Protein AF-A0A9D3LUE2-F1 (afdb_monomer_lite)

InterPro domains:
  IPR000832 GPCR, family 2, secretin-like [PF00002] (50-199)
  IPR000832 GPCR, family 2, secretin-like [PR00249] (52-76)
  IPR000832 GPCR, family 2, secretin-like [PR00249] (84-108)
  IPR000832 GPCR, family 2, secretin-like [PR00249] (134-157)
  IPR000832 GPCR, family 2, secretin-like [PR00249] (172-197)
  IPR003291 GPCR, family 2, glucagon receptor [PR01354] (10-23)
  IPR003291 GPCR, family 2, glucagon receptor [PR01354] (31-53)
  IPR003291 GPCR, family 2, glucagon receptor [PR01354] (111-131)
  IPR003291 GPCR, family 2, glucagon receptor [PR01354] (161-171)
  IPR017981 GPCR, family 2-like, 7TM [PS50261] (50-200)
  IPR036445 GPCR family 2, extracellular hormone receptor domain superfamily [SSF111418] (2-58)
  IPR050332 G-protein coupled receptor 2 [PTHR45620] (3-200)

Foldseek 3Di:
DDFDKDWDADPVRHTDADPVRHRDIDRPSVDDDPVVVVVVVVVVVVVVVVVVVVLVVLVVLLVVLVVVLVVCVVPPVNPDLLVVLVNQLSVLSNQLSVLVVQLVVLVVLLDDPDDDDPPNPVSPDVVSVVSNVVSVLSNQLSVQLNVLSVVLSVVVVCCVVPVPDDDSPPCSVVSVCRSRVVSVVVSVVVVVVCCVPVVD

pLDDT: mean 79.63, std 13.05, range [40.41, 94.81]

Sequence (200 aa):
RHGFVLRECGPDGRWATNSTSLTWRDHSQCSADDSQQTAQENQMMILAYFKVMYTVGYSLSLSSLTLALVILLIFRKLRCTRNYIHTNLFISFILRAISILTRDALLRRDTPEFRDDRDVSNVLSDKALSGCRVALVLMQYCVGANYFWLLVEGLYLHNLLVLMVFSENSYFSGYLVVGWGTPVLFVVPWIVVRYLYENT

Structure (mmCIF, N/CA/C/O backbone):
data_AF-A0A9D3LUE2-F1
#
_entry.id   AF-A0A9D3LUE2-F1
#
loop_
_atom_site.group_PDB
_atom_site.id
_atom_site.type_symbol
_atom_site.label_atom_id
_atom_site.label_alt_id
_atom_site.label_comp_id
_atom_site.label_asym_id
_atom_site.label_entity_id
_atom_site.label_seq_id
_atom_site.pdbx_PDB_ins_code
_atom_site.Cartn_x
_atom_site.Cartn_y
_atom_site.Cartn_z
_atom_site.occupancy
_atom_site.B_iso_or_equiv
_atom_site.auth_seq_id
_atom_site.auth_comp_id
_atom_site.auth_asym_id
_atom_site.auth_atom_id
_atom_site.pdbx_PDB_model_num
ATOM 1 N N . ARG A 1 1 ? 11.927 9.811 -32.686 1.00 53.47 1 ARG A N 1
ATOM 2 C CA . ARG A 1 1 ? 13.267 9.932 -33.316 1.00 53.47 1 ARG A CA 1
ATOM 3 C C . ARG A 1 1 ? 13.562 8.593 -33.983 1.00 53.47 1 ARG A C 1
ATOM 5 O O . ARG A 1 1 ? 13.473 7.594 -33.288 1.00 53.47 1 ARG A O 1
ATOM 12 N N . HIS A 1 2 ? 13.821 8.559 -35.291 1.00 67.50 2 HIS A N 1
ATOM 13 C CA . HIS A 1 2 ? 14.218 7.332 -35.994 1.00 67.50 2 HIS A CA 1
ATOM 14 C C . HIS A 1 2 ? 15.748 7.263 -35.974 1.00 67.50 2 HIS A C 1
ATOM 16 O O . HIS A 1 2 ? 16.394 7.936 -36.769 1.00 67.50 2 HIS A O 1
ATOM 22 N N . GLY A 1 3 ? 16.310 6.558 -34.993 1.00 80.00 3 GLY A N 1
ATOM 23 C CA . GLY A 1 3 ? 17.738 6.246 -34.959 1.00 80.00 3 GLY A CA 1
ATOM 24 C C . GLY A 1 3 ? 17.996 4.935 -35.695 1.00 80.00 3 GLY A C 1
ATOM 25 O O . GLY A 1 3 ? 17.157 4.034 -35.656 1.00 80.00 3 GLY A O 1
ATOM 26 N N . PHE A 1 4 ? 19.140 4.828 -36.364 1.00 83.75 4 PHE A N 1
ATOM 27 C CA . PHE A 1 4 ? 19.575 3.588 -37.002 1.00 83.75 4 PHE A CA 1
ATOM 28 C C . PHE A 1 4 ? 20.760 2.994 -36.244 1.00 83.75 4 PHE A C 1
ATOM 30 O O . PHE A 1 4 ? 21.587 3.717 -35.690 1.00 83.75 4 PHE A O 1
ATOM 37 N N . VAL A 1 5 ? 20.840 1.665 -36.233 1.00 87.62 5 VAL A N 1
ATOM 38 C CA . VAL A 1 5 ? 22.012 0.925 -35.755 1.00 87.62 5 VAL A CA 1
ATOM 39 C C . VAL A 1 5 ? 22.702 0.335 -36.978 1.00 87.62 5 VAL A C 1
ATOM 41 O O . VAL A 1 5 ? 22.085 -0.444 -37.707 1.00 87.62 5 VAL A O 1
ATOM 44 N N . LEU A 1 6 ? 23.961 0.701 -37.216 1.00 86.81 6 LEU A N 1
ATOM 45 C CA . LEU A 1 6 ? 24.725 0.235 -38.374 1.00 86.81 6 LEU A CA 1
ATOM 46 C C . LEU A 1 6 ? 25.580 -0.983 -38.019 1.00 86.81 6 LEU A C 1
ATOM 48 O O . LEU A 1 6 ? 26.188 -1.061 -36.950 1.00 86.81 6 LEU A O 1
ATOM 52 N N . ARG A 1 7 ? 25.637 -1.933 -38.954 1.00 88.69 7 ARG A N 1
ATOM 53 C CA . ARG A 1 7 ? 26.551 -3.079 -38.940 1.00 88.69 7 ARG A CA 1
ATOM 54 C C . ARG A 1 7 ? 27.125 -3.273 -40.332 1.00 88.69 7 ARG A C 1
ATOM 56 O O . ARG A 1 7 ? 26.405 -3.122 -41.314 1.00 88.69 7 ARG A O 1
ATOM 63 N N . GLU A 1 8 ? 28.391 -3.653 -40.396 1.00 87.44 8 GLU A N 1
ATOM 64 C CA . GLU A 1 8 ? 29.101 -3.865 -41.654 1.00 87.44 8 GLU A CA 1
ATOM 65 C C . GLU A 1 8 ? 29.320 -5.362 -41.899 1.00 87.44 8 GLU A C 1
ATOM 67 O O . GLU A 1 8 ? 29.740 -6.095 -40.999 1.00 87.44 8 GLU A O 1
ATOM 72 N N . CYS A 1 9 ? 28.990 -5.829 -43.106 1.00 88.06 9 CYS A N 1
ATOM 73 C CA . CYS A 1 9 ? 29.217 -7.208 -43.530 1.00 88.06 9 CYS A CA 1
ATOM 74 C C . CYS A 1 9 ? 30.533 -7.292 -44.303 1.00 88.06 9 CYS A C 1
ATOM 76 O O . CYS A 1 9 ? 30.726 -6.568 -45.278 1.00 88.06 9 CYS A O 1
ATOM 78 N N . GLY A 1 10 ? 31.416 -8.188 -43.874 1.00 85.88 10 GLY A N 1
ATOM 79 C CA . GLY A 1 10 ? 32.686 -8.465 -44.524 1.00 85.88 10 GLY A CA 1
ATOM 80 C C . GLY A 1 10 ? 32.531 -9.278 -45.817 1.00 85.88 10 GLY A C 1
ATOM 81 O O . GLY A 1 10 ? 31.504 -9.933 -46.036 1.00 85.88 10 GLY A O 1
ATOM 82 N N . PRO A 1 11 ? 33.560 -9.265 -46.681 1.00 85.94 11 PRO A N 1
ATOM 83 C CA . PRO A 1 11 ? 33.584 -10.019 -47.938 1.00 85.94 11 PRO A CA 1
ATOM 84 C C . PRO A 1 11 ? 33.629 -11.544 -47.734 1.00 85.94 11 PRO A C 1
ATOM 86 O O . PRO A 1 11 ? 33.342 -12.301 -48.655 1.00 85.94 11 PRO A O 1
ATOM 89 N N . ASP A 1 12 ? 33.961 -12.000 -46.527 1.00 88.06 12 ASP A N 1
ATOM 90 C CA . ASP A 1 12 ? 33.943 -13.392 -46.070 1.00 88.06 12 ASP A CA 1
ATOM 91 C C . ASP A 1 12 ? 32.545 -13.870 -45.623 1.00 88.06 12 ASP A C 1
ATOM 93 O O . ASP A 1 12 ? 32.390 -15.000 -45.154 1.00 88.06 12 ASP A O 1
ATOM 97 N N . GLY A 1 13 ? 31.518 -13.019 -45.755 1.00 85.88 13 GLY A N 1
ATOM 98 C CA . GLY A 1 13 ? 30.142 -13.313 -45.345 1.00 85.88 13 GLY A CA 1
ATOM 99 C C . GLY A 1 13 ? 29.932 -13.281 -43.829 1.00 85.88 13 GLY A C 1
ATOM 100 O O . GLY A 1 13 ? 28.900 -13.741 -43.338 1.00 85.88 13 GLY A O 1
ATOM 101 N N . ARG A 1 14 ? 30.904 -12.760 -43.071 1.00 86.38 14 ARG A N 1
ATOM 102 C CA . ARG A 1 14 ? 30.824 -12.585 -41.616 1.00 86.38 14 ARG A CA 1
ATOM 103 C C . ARG A 1 14 ? 30.694 -11.106 -41.272 1.00 86.38 14 ARG A C 1
ATOM 105 O O . ARG A 1 14 ? 31.064 -10.234 -42.047 1.00 86.38 14 ARG A O 1
ATOM 112 N N . TRP A 1 15 ? 30.151 -10.807 -40.097 1.00 86.88 15 TRP A N 1
ATOM 113 C CA . TRP A 1 15 ? 30.097 -9.430 -39.603 1.00 86.88 15 TRP A CA 1
ATOM 114 C C . TRP A 1 15 ? 31.504 -8.906 -39.317 1.00 86.88 15 TRP A C 1
ATOM 116 O O . TRP A 1 15 ? 32.312 -9.625 -38.728 1.00 86.88 15 TRP A O 1
ATOM 126 N N . ALA A 1 16 ? 31.763 -7.646 -39.672 1.00 85.56 16 ALA A N 1
ATOM 127 C CA . ALA A 1 16 ? 33.012 -6.975 -39.346 1.00 85.56 16 ALA A CA 1
ATOM 128 C C . ALA A 1 16 ? 33.245 -7.015 -37.828 1.00 85.56 16 ALA A C 1
ATOM 130 O O . ALA A 1 16 ? 32.334 -6.759 -37.035 1.00 85.56 16 ALA A O 1
ATOM 131 N N . THR A 1 17 ? 34.456 -7.368 -37.408 1.00 83.81 17 THR A N 1
ATOM 132 C CA . THR A 1 17 ? 34.844 -7.441 -35.994 1.00 83.81 17 THR A CA 1
ATOM 133 C C . THR A 1 17 ? 35.721 -6.258 -35.619 1.00 83.81 17 THR A C 1
ATOM 135 O O . THR A 1 17 ? 36.580 -5.844 -36.391 1.00 83.81 17 THR A O 1
ATOM 138 N N . ASN A 1 18 ? 35.532 -5.736 -34.412 1.00 80.31 18 ASN A N 1
ATOM 139 C CA . ASN A 1 18 ? 36.401 -4.723 -33.831 1.00 80.31 18 ASN A CA 1
ATOM 140 C C . ASN A 1 18 ? 37.739 -5.345 -33.375 1.00 80.31 18 ASN A C 1
ATOM 142 O O . ASN A 1 18 ? 37.865 -6.567 -33.263 1.00 80.31 18 ASN A O 1
ATOM 146 N N . SER A 1 19 ? 38.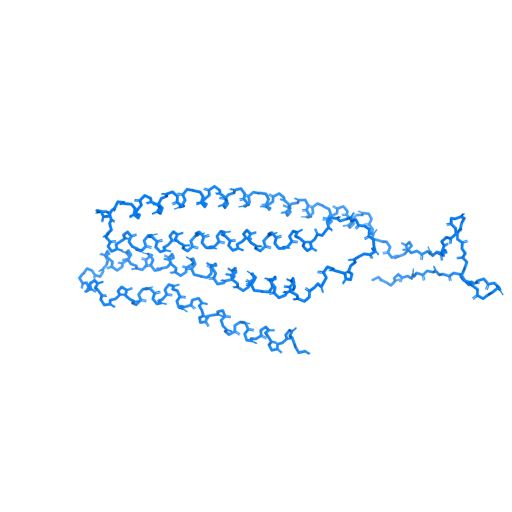718 -4.507 -33.031 1.00 75.75 19 SER A N 1
ATOM 147 C CA . SER A 1 19 ? 40.046 -4.892 -32.519 1.00 75.75 19 SER A CA 1
ATOM 148 C C . SER A 1 19 ? 40.017 -5.788 -31.267 1.00 75.75 19 SER A C 1
ATOM 150 O O . SER A 1 19 ? 41.007 -6.439 -30.952 1.00 75.75 19 SER A O 1
ATOM 152 N N . THR A 1 20 ? 38.873 -5.878 -30.584 1.00 74.56 20 THR A N 1
ATOM 153 C CA . THR A 1 20 ? 38.604 -6.745 -29.424 1.00 74.56 20 THR A CA 1
ATOM 154 C C . THR A 1 20 ? 37.861 -8.046 -29.764 1.00 74.56 20 THR A C 1
ATOM 156 O O . THR A 1 20 ? 37.327 -8.691 -28.865 1.00 74.56 20 THR A O 1
ATOM 159 N N . SER A 1 21 ? 37.801 -8.462 -31.037 1.00 71.19 21 SER A N 1
ATOM 160 C CA . SER A 1 21 ? 37.104 -9.674 -31.536 1.00 71.19 21 SER A CA 1
ATOM 161 C C . SER A 1 21 ? 35.574 -9.711 -31.349 1.00 71.19 21 SER A C 1
ATOM 163 O O . SER A 1 21 ? 34.921 -10.701 -31.669 1.00 71.19 21 SER A O 1
ATOM 165 N N . LEU A 1 22 ? 34.973 -8.610 -30.891 1.00 77.81 22 LEU A N 1
ATOM 166 C CA . LEU A 1 22 ? 33.522 -8.411 -30.842 1.00 77.81 22 LEU A CA 1
ATOM 167 C C . LEU A 1 22 ? 33.002 -7.907 -32.196 1.00 77.81 22 LEU A C 1
ATOM 169 O O . LEU A 1 22 ? 33.680 -7.141 -32.874 1.00 77.81 22 LEU A O 1
ATOM 173 N N . THR A 1 23 ? 31.778 -8.280 -32.578 1.00 81.50 23 THR A N 1
ATOM 174 C CA . THR A 1 23 ? 31.115 -7.742 -33.784 1.00 81.50 23 THR A CA 1
ATOM 175 C C . THR A 1 23 ? 31.017 -6.217 -33.705 1.00 81.50 23 THR A C 1
ATOM 177 O O . THR A 1 23 ? 30.436 -5.707 -32.740 1.00 81.50 23 THR A O 1
ATOM 180 N N . TRP A 1 24 ? 31.536 -5.504 -34.702 1.00 83.12 24 TRP A N 1
ATOM 181 C CA . TRP A 1 24 ? 31.439 -4.051 -34.811 1.00 83.12 24 TRP A CA 1
ATOM 182 C C . TRP A 1 24 ? 29.981 -3.623 -35.033 1.00 83.12 24 TRP A C 1
ATOM 184 O O . TRP A 1 24 ? 29.254 -4.230 -35.826 1.00 83.12 24 TRP A O 1
ATOM 194 N N . ARG A 1 25 ? 29.536 -2.602 -34.291 1.00 83.38 25 ARG A N 1
ATOM 195 C CA . ARG A 1 25 ? 28.206 -1.988 -34.420 1.00 83.38 25 ARG A CA 1
ATOM 196 C C . ARG A 1 25 ? 28.271 -0.522 -34.012 1.00 83.38 25 ARG A C 1
ATOM 198 O O . ARG A 1 25 ? 28.776 -0.224 -32.929 1.00 83.38 25 ARG A O 1
ATOM 205 N N . ASP A 1 26 ? 27.668 0.354 -34.804 1.00 82.38 26 ASP A N 1
ATOM 206 C CA . ASP A 1 26 ? 27.459 1.755 -34.434 1.00 82.38 26 ASP A CA 1
ATOM 207 C C . ASP A 1 26 ? 26.007 1.9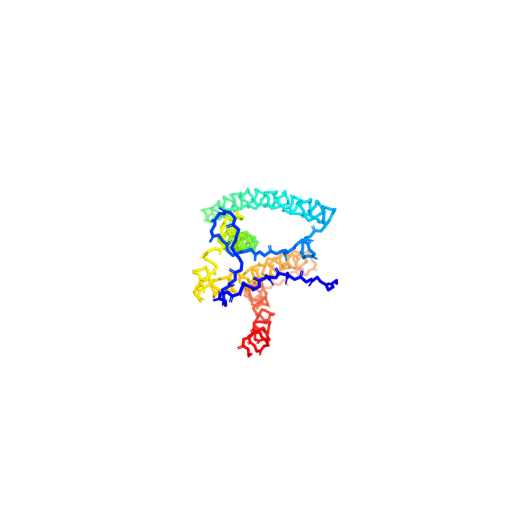69 -33.984 1.00 82.38 26 ASP A C 1
ATOM 209 O O . ASP A 1 26 ? 25.063 1.681 -34.720 1.00 82.38 26 ASP A O 1
ATOM 213 N N . HIS A 1 27 ? 25.839 2.436 -32.749 1.00 84.12 27 HIS A N 1
ATOM 214 C CA . HIS A 1 27 ? 24.551 2.705 -32.101 1.00 84.12 27 HIS A CA 1
ATOM 215 C C . HIS A 1 27 ? 24.446 4.151 -31.593 1.00 84.12 27 HIS A C 1
ATOM 217 O O . HIS A 1 27 ? 23.521 4.477 -30.849 1.00 84.12 27 HIS A O 1
ATOM 223 N N . SER A 1 28 ? 25.365 5.028 -32.006 1.00 80.38 28 SER A N 1
ATOM 224 C CA . SER A 1 28 ? 25.444 6.428 -31.567 1.00 80.38 28 SER A CA 1
ATOM 225 C C . SER A 1 28 ? 24.141 7.207 -31.788 1.00 80.38 28 SER A C 1
ATOM 227 O O . SER A 1 28 ? 23.722 7.969 -30.921 1.00 80.38 28 SER A O 1
ATOM 229 N N . GLN A 1 29 ? 23.431 6.950 -32.892 1.00 79.50 29 GLN A N 1
ATOM 230 C CA . GLN A 1 29 ? 22.143 7.590 -33.202 1.00 79.50 29 GLN A CA 1
ATOM 231 C C . GLN A 1 29 ? 20.981 7.147 -32.298 1.00 79.50 29 GLN A C 1
ATOM 233 O O . GLN A 1 29 ? 19.913 7.762 -32.324 1.00 79.50 29 GLN A O 1
ATOM 238 N N . CYS A 1 30 ? 21.163 6.066 -31.537 1.00 78.88 30 CYS A N 1
ATOM 239 C CA . CYS A 1 30 ? 20.181 5.540 -30.590 1.00 78.88 30 CYS A CA 1
ATOM 240 C C . CYS A 1 30 ? 20.541 5.857 -29.130 1.00 78.88 30 CYS A C 1
ATOM 242 O O . CYS A 1 30 ? 19.747 5.542 -28.245 1.00 78.88 30 CYS A O 1
ATOM 244 N N . SER A 1 31 ? 21.706 6.463 -28.869 1.00 74.75 31 SER A N 1
ATOM 245 C CA . SER A 1 31 ? 22.091 6.862 -27.515 1.00 74.75 31 SER A CA 1
ATOM 246 C C . SER A 1 31 ? 21.202 8.007 -27.034 1.00 74.75 31 SER A C 1
ATOM 248 O O . SER A 1 31 ? 20.894 8.932 -27.793 1.00 74.75 31 SER A O 1
ATOM 250 N N . ALA A 1 32 ? 20.764 7.932 -25.776 1.00 67.19 32 ALA A N 1
ATOM 251 C CA . ALA A 1 32 ? 20.031 9.020 -25.145 1.00 67.19 32 ALA A CA 1
ATOM 252 C C . ALA A 1 32 ? 20.907 10.284 -25.114 1.00 67.19 32 ALA A C 1
ATOM 254 O O . ALA A 1 32 ? 22.126 10.196 -24.983 1.00 67.19 32 ALA A O 1
ATOM 255 N N . ASP A 1 33 ? 20.281 11.448 -25.282 1.00 74.12 33 ASP A N 1
ATOM 256 C CA . ASP A 1 33 ? 20.972 12.733 -25.183 1.00 74.12 33 ASP A CA 1
ATOM 257 C C . ASP A 1 33 ? 21.394 12.980 -23.725 1.00 74.12 33 ASP A C 1
ATOM 259 O O . ASP A 1 33 ? 20.595 12.737 -22.816 1.00 74.12 33 ASP A O 1
ATOM 263 N N . ASP A 1 34 ? 22.606 13.494 -23.495 1.00 70.00 34 ASP A N 1
ATOM 264 C CA . ASP A 1 34 ? 23.176 13.696 -22.146 1.00 70.00 34 ASP A CA 1
ATOM 265 C C . ASP A 1 34 ? 22.232 14.523 -21.251 1.00 70.00 34 ASP A C 1
ATOM 267 O O . ASP A 1 34 ? 22.045 14.234 -20.068 1.00 70.00 34 ASP A O 1
ATOM 271 N N . SER A 1 35 ? 21.538 15.503 -21.843 1.00 68.62 35 SER A N 1
ATOM 272 C CA . SER A 1 35 ? 20.555 16.347 -21.153 1.00 68.62 35 SER A CA 1
ATOM 273 C C . SER A 1 35 ? 19.331 15.569 -20.636 1.00 68.62 35 SER A C 1
ATOM 275 O O . SER A 1 35 ? 18.820 15.850 -19.546 1.00 68.62 35 SER A O 1
ATOM 277 N N . GLN A 1 36 ? 18.868 14.563 -21.387 1.00 70.38 36 GLN A N 1
ATOM 278 C CA . GLN A 1 36 ? 17.761 13.686 -20.994 1.00 70.38 36 GLN A CA 1
ATOM 279 C C . GLN A 1 36 ? 18.204 12.692 -19.923 1.00 70.38 36 GLN A C 1
ATOM 281 O O . GLN A 1 36 ? 17.436 12.403 -19.003 1.00 70.38 36 GLN A O 1
ATOM 286 N N . GLN A 1 37 ? 19.449 12.224 -20.002 1.00 71.00 37 GLN A N 1
ATOM 287 C CA . GLN A 1 37 ? 20.024 11.329 -19.009 1.00 71.00 37 GLN A CA 1
ATOM 288 C C . GLN A 1 37 ? 20.161 12.020 -17.644 1.00 71.00 37 GLN A C 1
ATOM 290 O O . GLN A 1 37 ? 19.666 11.490 -16.651 1.00 71.00 37 GLN A O 1
ATOM 295 N N . THR A 1 38 ? 20.689 13.250 -17.587 1.00 73.69 38 THR A N 1
ATOM 296 C CA . THR A 1 38 ? 20.790 14.012 -16.325 1.00 73.69 38 THR A CA 1
ATOM 297 C C . THR A 1 38 ? 19.415 14.315 -15.713 1.00 73.69 38 THR A C 1
ATOM 299 O O . THR A 1 38 ? 19.233 14.251 -14.495 1.00 73.69 38 THR A O 1
ATOM 302 N N . ALA A 1 39 ? 18.405 14.628 -16.536 1.00 75.75 39 ALA A N 1
ATOM 303 C CA . ALA A 1 39 ? 17.040 14.841 -16.050 1.00 75.75 39 ALA A CA 1
ATOM 304 C C . ALA A 1 39 ? 16.435 13.559 -15.448 1.00 75.75 39 ALA A C 1
ATOM 306 O O . ALA A 1 39 ? 15.788 13.613 -14.398 1.00 75.75 39 ALA A O 1
ATOM 307 N N . GLN A 1 40 ? 16.674 12.407 -16.079 1.00 77.00 40 GLN A N 1
ATOM 308 C CA . GLN A 1 40 ? 16.218 11.103 -15.600 1.00 77.00 40 GLN A CA 1
ATOM 309 C C . GLN A 1 40 ? 16.943 10.671 -14.315 1.00 77.00 40 GLN A C 1
ATOM 311 O O . GLN A 1 40 ? 16.300 10.167 -13.391 1.00 77.00 40 GLN A O 1
ATOM 316 N N . GLU A 1 41 ? 18.246 10.934 -14.206 1.00 79.12 41 GLU A N 1
ATOM 317 C CA . GLU A 1 41 ? 19.042 10.694 -12.994 1.00 79.12 41 GLU A CA 1
ATOM 318 C C . GLU A 1 41 ? 18.536 11.526 -11.807 1.00 79.12 41 GLU A C 1
ATOM 320 O O . GLU A 1 41 ? 18.319 10.989 -10.717 1.00 79.12 41 GLU A O 1
ATOM 325 N N . ASN A 1 42 ? 18.244 12.813 -12.022 1.00 80.62 42 ASN A N 1
ATOM 326 C CA . ASN A 1 42 ? 17.679 13.684 -10.988 1.00 80.62 42 ASN A CA 1
ATOM 327 C C . ASN A 1 42 ? 16.298 13.200 -10.511 1.00 80.62 42 ASN A C 1
ATOM 329 O O . ASN A 1 42 ? 16.031 13.169 -9.308 1.00 80.62 42 ASN A O 1
ATOM 333 N N . GLN A 1 43 ? 15.421 12.781 -11.430 1.00 82.19 43 GLN A N 1
ATOM 334 C CA . GLN A 1 43 ? 14.113 12.201 -11.085 1.00 82.19 43 GLN A CA 1
ATOM 335 C C . GLN A 1 43 ? 14.264 10.917 -10.255 1.00 82.19 43 GLN A C 1
ATOM 337 O O . GLN A 1 43 ? 13.580 10.740 -9.243 1.00 82.19 43 GLN A O 1
ATOM 342 N N . MET A 1 44 ? 15.191 10.038 -10.643 1.00 81.38 44 MET A N 1
ATOM 343 C CA . MET A 1 44 ? 15.477 8.799 -9.921 1.00 81.38 44 MET A CA 1
ATOM 344 C C . MET A 1 44 ? 16.031 9.071 -8.514 1.00 81.38 44 MET A C 1
ATOM 346 O O . MET A 1 44 ? 15.620 8.412 -7.556 1.00 81.38 44 MET A O 1
ATOM 350 N N . MET A 1 45 ? 16.888 10.084 -8.362 1.00 82.38 45 MET A N 1
ATOM 351 C CA . MET A 1 45 ? 17.412 10.509 -7.062 1.00 82.38 45 MET A CA 1
ATOM 352 C C . MET A 1 45 ? 16.299 11.035 -6.143 1.00 82.38 45 MET A C 1
ATOM 354 O O . MET A 1 45 ? 16.212 10.625 -4.985 1.00 82.38 45 MET A O 1
ATOM 358 N N . ILE A 1 46 ? 15.402 11.887 -6.653 1.00 86.94 46 ILE A N 1
ATOM 359 C CA . ILE A 1 46 ? 14.258 12.409 -5.885 1.00 86.94 46 ILE A CA 1
ATOM 360 C C . ILE A 1 46 ? 13.365 11.260 -5.393 1.00 86.94 46 ILE A C 1
ATOM 362 O O . ILE A 1 46 ?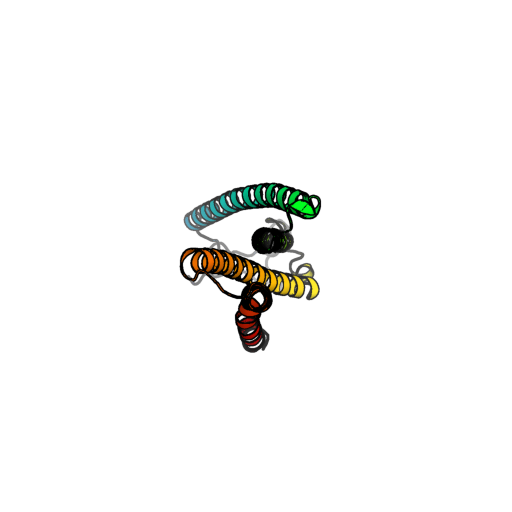 13.009 11.208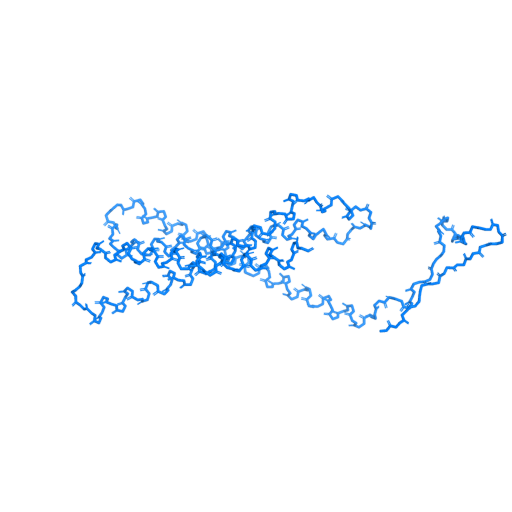 -4.213 1.00 86.94 46 ILE A O 1
ATOM 366 N N . LEU A 1 47 ? 13.040 10.302 -6.267 1.00 84.38 47 LEU A N 1
ATOM 367 C CA . LEU A 1 47 ? 12.255 9.118 -5.902 1.00 84.38 47 LEU A CA 1
ATOM 368 C C . LEU A 1 47 ? 12.954 8.266 -4.833 1.00 84.38 47 LEU A C 1
ATOM 370 O O . LEU A 1 47 ? 12.291 7.769 -3.918 1.00 84.38 47 LEU A O 1
ATOM 374 N N . ALA A 1 48 ? 14.280 8.126 -4.907 1.00 83.88 48 ALA A N 1
ATOM 375 C CA . ALA A 1 48 ? 15.064 7.411 -3.904 1.00 83.88 48 ALA A CA 1
ATOM 376 C C . ALA A 1 48 ? 15.011 8.098 -2.529 1.00 83.88 48 ALA A C 1
ATOM 378 O O . ALA A 1 48 ? 14.798 7.425 -1.518 1.00 83.88 48 ALA A O 1
ATOM 379 N N . TYR A 1 49 ? 15.118 9.430 -2.474 1.00 87.38 49 TYR A N 1
ATOM 380 C CA . TYR A 1 49 ? 14.974 10.184 -1.222 1.00 87.38 49 TYR A CA 1
ATOM 381 C C . TYR A 1 49 ? 13.587 10.014 -0.598 1.00 87.38 49 TYR A C 1
ATOM 383 O O . TYR A 1 49 ? 13.486 9.685 0.587 1.00 87.38 49 TYR A O 1
ATOM 391 N N . PHE A 1 50 ? 12.518 10.164 -1.389 1.00 89.25 50 PHE A N 1
ATOM 392 C CA . PHE A 1 50 ? 11.157 9.904 -0.908 1.00 89.25 50 PHE A CA 1
ATOM 393 C C . PHE A 1 50 ? 11.011 8.473 -0.389 1.00 89.25 50 PHE A C 1
ATOM 395 O O . PHE A 1 50 ? 10.393 8.266 0.657 1.00 89.25 50 PHE A O 1
ATOM 402 N N . LYS A 1 51 ? 11.632 7.500 -1.071 1.00 85.25 51 LYS A N 1
ATOM 403 C CA . LYS A 1 51 ? 11.654 6.095 -0.659 1.00 85.25 51 LYS A CA 1
ATOM 404 C C . LYS A 1 51 ? 12.272 5.875 0.705 1.00 85.25 51 LYS A C 1
ATOM 406 O O . LYS A 1 51 ? 11.658 5.226 1.553 1.00 85.25 51 LYS A O 1
ATOM 411 N N . VAL A 1 52 ? 13.438 6.452 0.954 1.00 86.25 52 VAL A N 1
ATOM 412 C CA . VAL A 1 52 ? 14.080 6.370 2.270 1.00 86.25 52 VAL A CA 1
ATOM 413 C C . VAL A 1 52 ? 13.207 7.038 3.333 1.00 86.25 52 VAL A C 1
ATOM 415 O O . VAL A 1 52 ? 12.936 6.427 4.368 1.00 86.25 52 VAL A O 1
ATOM 418 N N . MET A 1 53 ? 12.697 8.242 3.057 1.00 90.44 53 MET A N 1
ATOM 419 C CA . MET A 1 53 ? 11.872 9.001 3.999 1.00 90.44 53 MET A CA 1
ATOM 420 C C . MET A 1 53 ? 10.620 8.225 4.427 1.00 90.44 53 MET A C 1
ATOM 422 O O . MET A 1 53 ? 10.393 8.047 5.627 1.00 90.44 53 MET A O 1
ATOM 426 N N . TYR A 1 54 ? 9.816 7.723 3.478 1.00 88.50 54 TYR A N 1
ATOM 427 C CA . TYR A 1 54 ? 8.608 6.979 3.842 1.00 88.50 54 TYR A CA 1
ATOM 428 C C . TYR A 1 54 ? 8.940 5.636 4.498 1.00 88.50 54 TYR A C 1
ATOM 430 O O . TYR A 1 54 ? 8.207 5.207 5.383 1.00 88.50 54 TYR A O 1
ATOM 438 N N . THR A 1 55 ? 10.038 4.972 4.118 1.00 87.12 55 THR A N 1
ATOM 439 C CA . THR A 1 55 ? 10.420 3.669 4.695 1.00 87.12 55 THR A CA 1
ATOM 440 C C . THR A 1 55 ? 10.772 3.811 6.173 1.00 87.12 55 THR A C 1
ATOM 442 O O . THR A 1 55 ? 10.295 3.036 7.007 1.00 87.12 55 THR A O 1
ATOM 445 N N . VAL A 1 56 ? 11.561 4.834 6.516 1.00 90.56 56 VAL A N 1
ATOM 446 C CA . VAL A 1 56 ? 11.902 5.152 7.910 1.00 90.56 56 VAL A CA 1
ATOM 447 C C . VAL A 1 56 ? 10.641 5.532 8.686 1.00 90.56 56 VAL A C 1
ATOM 449 O O . VAL A 1 56 ? 10.403 4.994 9.769 1.00 90.56 56 VAL A O 1
ATOM 452 N N . GLY A 1 57 ? 9.792 6.384 8.104 1.00 92.12 57 GLY A N 1
ATOM 453 C CA . GLY A 1 57 ? 8.529 6.800 8.716 1.00 92.12 57 GLY A CA 1
ATOM 454 C C . GLY A 1 57 ? 7.588 5.629 9.017 1.00 92.12 57 GLY A C 1
ATOM 455 O O . GLY A 1 57 ? 7.083 5.515 10.137 1.00 92.12 57 GLY A O 1
ATOM 456 N N . TYR A 1 58 ? 7.389 4.718 8.060 1.00 90.31 58 TYR A N 1
ATOM 457 C CA . TYR A 1 58 ? 6.556 3.530 8.261 1.00 90.31 58 TYR A CA 1
ATOM 458 C C . TYR A 1 58 ? 7.155 2.560 9.278 1.00 90.31 58 TYR A C 1
ATOM 460 O O . TYR A 1 58 ? 6.406 1.997 10.070 1.00 90.31 58 TYR A O 1
ATOM 468 N N . SER A 1 59 ? 8.478 2.395 9.316 1.00 90.38 59 SER A N 1
ATOM 469 C CA . SER A 1 59 ? 9.143 1.511 10.286 1.00 90.38 59 SER A CA 1
ATOM 470 C C . SER A 1 59 ? 8.993 2.019 11.725 1.00 90.38 59 SER A C 1
ATOM 472 O O . SER A 1 59 ? 8.653 1.253 12.632 1.00 90.38 59 SER A O 1
ATOM 474 N N . LEU A 1 60 ? 9.182 3.327 11.934 1.00 92.56 60 LEU A N 1
ATOM 475 C CA . LEU A 1 60 ? 8.985 3.971 13.234 1.00 92.56 60 LEU A CA 1
ATOM 476 C C . LEU A 1 60 ? 7.516 3.885 13.676 1.00 92.56 60 LEU A C 1
ATOM 478 O O . LEU A 1 60 ? 7.229 3.500 14.809 1.00 92.56 60 LEU A O 1
ATOM 482 N N . SER A 1 61 ? 6.590 4.186 12.761 1.00 93.12 61 SER A N 1
ATOM 483 C CA . SER A 1 61 ? 5.145 4.122 13.020 1.00 93.12 61 SER A CA 1
ATOM 484 C C . SER A 1 61 ? 4.688 2.700 13.334 1.00 93.12 61 SER A C 1
ATOM 486 O O . SER A 1 61 ? 3.898 2.484 14.245 1.00 93.12 61 SER A O 1
ATOM 488 N N . LEU A 1 62 ? 5.206 1.703 12.617 1.00 92.38 62 LEU A N 1
ATOM 489 C CA . LEU A 1 62 ? 4.903 0.299 12.874 1.00 92.38 62 LEU A CA 1
ATOM 490 C C . LEU A 1 62 ? 5.388 -0.121 14.266 1.00 92.38 62 LEU A C 1
ATOM 492 O O . LEU A 1 62 ? 4.652 -0.776 15.000 1.00 92.38 62 LEU A O 1
ATOM 496 N N . SER A 1 63 ? 6.585 0.305 14.664 1.00 92.94 63 SER A N 1
ATOM 497 C CA . SER A 1 63 ? 7.144 0.004 15.988 1.00 92.94 63 SER A CA 1
ATOM 498 C C . SER A 1 63 ? 6.318 0.629 17.119 1.00 92.94 63 SER A C 1
ATOM 500 O O . SER A 1 63 ? 6.014 -0.033 18.110 1.00 92.94 63 SER A O 1
ATOM 502 N N . SER A 1 64 ? 5.889 1.886 16.971 1.00 94.81 64 SER A N 1
ATOM 503 C CA . SER A 1 64 ? 5.063 2.552 17.987 1.00 94.81 64 SER A CA 1
ATOM 504 C C . SER A 1 64 ? 3.644 1.977 18.059 1.00 94.81 64 SER A C 1
ATOM 506 O O . SER A 1 64 ? 3.134 1.732 19.154 1.00 94.81 64 SER A O 1
ATOM 508 N N . LEU A 1 65 ? 3.017 1.698 16.912 1.00 93.31 65 LEU A N 1
ATOM 509 C CA . LEU A 1 65 ? 1.671 1.120 16.839 1.00 93.31 65 LEU A CA 1
ATOM 510 C C . LEU A 1 65 ? 1.622 -0.313 17.368 1.00 93.31 65 LEU A C 1
ATOM 512 O O . LEU A 1 65 ? 0.675 -0.677 18.061 1.00 93.31 65 LEU A O 1
ATOM 516 N N . THR A 1 66 ? 2.637 -1.126 17.069 1.00 92.25 66 THR A N 1
ATOM 517 C CA . THR A 1 66 ? 2.737 -2.490 17.609 1.00 92.25 66 THR A CA 1
ATOM 518 C C . THR A 1 66 ? 2.887 -2.466 19.125 1.00 92.25 66 THR A C 1
ATOM 520 O O . THR A 1 66 ? 2.173 -3.201 19.804 1.00 92.25 66 THR A O 1
ATOM 523 N N . LEU A 1 67 ? 3.719 -1.574 19.674 1.00 93.56 67 LEU A N 1
ATOM 524 C CA . LEU A 1 67 ? 3.831 -1.387 21.121 1.00 93.56 67 LEU A CA 1
ATOM 525 C C . LEU A 1 67 ? 2.489 -0.970 21.746 1.00 93.56 67 LEU A C 1
ATOM 527 O O . LEU A 1 67 ? 2.059 -1.569 22.732 1.00 93.56 67 LEU A O 1
ATOM 531 N N . ALA A 1 68 ? 1.796 0.007 21.156 1.00 92.69 68 ALA A N 1
ATOM 532 C CA . ALA A 1 68 ? 0.483 0.449 21.628 1.00 92.69 68 ALA A CA 1
ATOM 533 C C . ALA A 1 68 ? -0.556 -0.686 21.601 1.00 92.69 68 ALA A C 1
ATOM 535 O O . ALA A 1 68 ? -1.293 -0.883 22.569 1.00 92.69 68 ALA A O 1
ATOM 536 N N . LEU A 1 69 ? -0.581 -1.474 20.523 1.00 91.00 69 LEU A N 1
ATOM 537 C CA . LEU A 1 69 ? -1.457 -2.635 20.384 1.00 91.00 69 LEU A CA 1
ATOM 538 C C . LEU A 1 69 ? -1.151 -3.698 21.445 1.00 91.00 69 LEU A C 1
ATOM 540 O O . LEU A 1 69 ? -2.071 -4.196 22.090 1.00 91.00 69 LEU A O 1
ATOM 544 N N . VAL A 1 70 ? 0.126 -4.008 21.682 1.00 90.38 70 VAL A N 1
ATOM 545 C CA . VAL A 1 70 ? 0.547 -4.961 22.722 1.00 90.38 70 VAL A CA 1
ATOM 546 C C . VAL A 1 70 ? 0.091 -4.495 24.106 1.00 90.38 70 VAL A C 1
ATOM 548 O O . VAL A 1 70 ? -0.484 -5.288 24.851 1.00 90.38 70 VAL A O 1
ATOM 551 N N . ILE A 1 71 ? 0.258 -3.210 24.433 1.00 90.81 71 ILE A N 1
ATOM 552 C CA . ILE A 1 71 ? -0.214 -2.624 25.698 1.00 90.81 71 ILE A CA 1
ATOM 553 C C . ILE A 1 71 ? -1.735 -2.810 25.841 1.00 90.81 71 ILE A C 1
ATOM 555 O O . ILE A 1 71 ? -2.199 -3.345 26.851 1.00 90.81 71 ILE A O 1
ATOM 559 N N . LEU A 1 72 ? -2.521 -2.440 24.826 1.00 87.06 72 LEU A N 1
ATOM 560 C CA . LEU A 1 72 ? -3.986 -2.572 24.858 1.00 87.06 72 LEU A CA 1
AT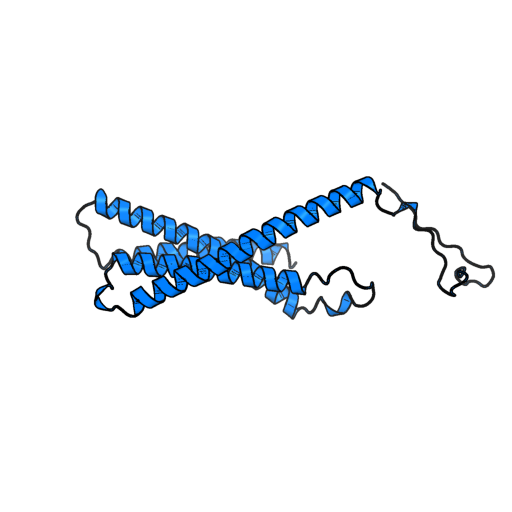OM 561 C C . LEU A 1 72 ? -4.458 -4.032 24.962 1.00 87.06 72 LEU A C 1
ATOM 563 O O . LEU A 1 72 ? -5.472 -4.310 25.609 1.00 87.06 72 LEU A O 1
ATOM 567 N N . LEU A 1 73 ? -3.723 -4.976 24.367 1.00 84.69 73 LEU A N 1
ATOM 568 C CA . LEU A 1 73 ? -4.030 -6.402 24.465 1.00 84.69 73 LEU A CA 1
ATOM 569 C C . LEU A 1 73 ? -3.687 -6.982 25.844 1.00 84.69 73 LEU A C 1
ATOM 571 O O . LEU A 1 73 ? -4.483 -7.768 26.369 1.00 84.69 73 LEU A O 1
ATOM 575 N N . ILE A 1 74 ? -2.556 -6.597 26.447 1.00 87.75 74 ILE A N 1
ATOM 576 C CA . ILE A 1 74 ? -2.124 -7.075 27.774 1.00 87.75 74 ILE A CA 1
ATOM 577 C C . ILE A 1 74 ? -3.079 -6.578 28.863 1.00 87.75 74 ILE A C 1
ATOM 579 O O . ILE A 1 74 ? -3.553 -7.363 29.691 1.00 87.75 74 ILE A O 1
ATOM 583 N N . PHE A 1 75 ? -3.424 -5.290 28.852 1.00 88.31 75 PHE A N 1
ATOM 584 C CA . PHE A 1 75 ? -4.308 -4.712 29.860 1.00 88.31 75 PHE A CA 1
ATOM 585 C C . PHE A 1 75 ? -5.770 -5.049 29.565 1.00 88.31 75 PHE A C 1
ATOM 587 O O . PHE A 1 75 ? -6.532 -4.257 29.016 1.00 88.31 75 PHE A O 1
ATOM 594 N N . ARG A 1 76 ? -6.206 -6.232 30.015 1.00 77.19 76 ARG A N 1
ATOM 595 C CA . ARG A 1 76 ? -7.590 -6.721 29.867 1.00 77.19 76 ARG A CA 1
ATOM 596 C C . ARG A 1 76 ? -8.643 -5.753 30.435 1.00 77.19 76 ARG A C 1
ATOM 598 O O . ARG A 1 76 ? -9.764 -5.730 29.943 1.00 77.19 76 ARG A O 1
ATOM 605 N N . LYS A 1 77 ? -8.264 -4.924 31.417 1.00 77.88 77 LYS A N 1
ATOM 606 C CA . LYS A 1 77 ? -9.086 -3.844 31.997 1.00 77.88 77 LYS A CA 1
ATOM 607 C C . LYS A 1 77 ? -9.354 -2.671 31.041 1.00 77.88 77 LYS A C 1
ATOM 609 O O . LYS A 1 77 ? -10.317 -1.952 31.262 1.00 77.88 77 LYS A O 1
ATOM 614 N N . LEU A 1 78 ? -8.547 -2.488 29.993 1.00 77.94 78 LEU A N 1
ATOM 615 C CA . LEU A 1 78 ? -8.727 -1.447 28.974 1.00 77.94 78 LEU A CA 1
ATOM 616 C C . LEU A 1 78 ? -9.563 -1.931 27.777 1.00 77.94 78 LEU A C 1
ATOM 618 O O . LEU A 1 78 ? -9.747 -1.181 26.823 1.00 77.94 78 LEU A O 1
ATOM 622 N N . ARG A 1 79 ? -10.081 -3.166 27.776 1.00 76.38 79 ARG A N 1
ATOM 623 C CA . ARG A 1 79 ? -10.876 -3.700 26.658 1.00 76.38 79 ARG A CA 1
ATOM 624 C C . ARG A 1 79 ? -12.325 -3.202 26.716 1.00 76.38 79 ARG A C 1
ATOM 626 O O . ARG A 1 79 ? -13.220 -3.934 27.120 1.00 76.38 79 ARG A O 1
ATOM 633 N N . CYS A 1 80 ? -12.534 -1.958 26.297 1.00 79.50 80 CYS A N 1
ATOM 634 C CA . CYS A 1 80 ? -13.855 -1.365 26.056 1.00 79.50 80 CYS A CA 1
ATOM 635 C C . CYS A 1 80 ? -14.198 -1.376 24.555 1.00 79.50 80 CYS A C 1
ATOM 637 O O . CYS A 1 80 ? -13.298 -1.502 23.723 1.00 79.50 80 CYS A O 1
ATOM 639 N N . THR A 1 81 ? -15.470 -1.168 24.199 1.00 76.94 81 THR A N 1
ATOM 640 C CA . THR A 1 81 ? -15.964 -1.053 22.807 1.00 76.94 81 THR A CA 1
ATOM 641 C C . THR A 1 81 ? -15.149 -0.049 21.981 1.00 76.94 81 THR A C 1
ATOM 643 O O . THR A 1 81 ? -14.639 -0.385 20.912 1.00 76.94 81 THR A O 1
ATOM 646 N N . ARG A 1 82 ? -14.883 1.138 22.539 1.00 80.88 82 ARG A N 1
ATOM 647 C CA . ARG A 1 82 ? -14.007 2.166 21.944 1.00 80.88 82 ARG A CA 1
ATOM 648 C C . ARG A 1 82 ? -12.572 1.683 21.699 1.00 80.88 82 ARG A C 1
ATOM 650 O O . ARG A 1 82 ? -12.028 1.867 20.615 1.00 80.88 82 ARG A O 1
ATOM 657 N N . ASN A 1 83 ? -11.960 1.022 22.681 1.00 85.81 83 ASN A N 1
ATOM 658 C CA . ASN A 1 83 ? -10.588 0.522 22.547 1.00 85.81 83 ASN A CA 1
ATOM 659 C C . ASN A 1 83 ? -10.498 -0.651 21.560 1.00 85.81 83 ASN A C 1
ATOM 661 O O . ASN A 1 83 ? -9.446 -0.864 20.962 1.00 85.81 83 ASN A O 1
ATOM 665 N N . TYR A 1 84 ? -11.599 -1.366 21.323 1.00 84.25 84 TYR A N 1
ATOM 666 C CA . TYR A 1 84 ? -11.703 -2.374 20.269 1.00 84.25 84 TYR A CA 1
ATOM 667 C C . TYR A 1 84 ? -11.661 -1.759 18.862 1.00 84.25 84 TYR A C 1
ATOM 669 O O . TYR A 1 84 ? -10.983 -2.295 17.984 1.00 84.25 84 TYR A O 1
ATOM 677 N N . ILE A 1 85 ? -12.335 -0.624 18.648 1.00 86.69 85 ILE A N 1
ATOM 678 C CA . ILE A 1 85 ? -12.282 0.121 17.377 1.00 86.69 85 ILE A CA 1
ATOM 679 C C . ILE A 1 85 ? -10.864 0.644 17.139 1.00 86.69 85 ILE A C 1
ATOM 681 O O . ILE A 1 85 ? -10.294 0.382 16.083 1.00 86.69 85 ILE A O 1
ATOM 685 N N . HIS A 1 86 ? -10.248 1.263 18.152 1.00 87.88 86 HIS A N 1
ATOM 686 C CA . HIS A 1 86 ? -8.850 1.699 18.067 1.00 87.88 86 HIS A CA 1
ATOM 687 C C . HIS A 1 86 ? -7.889 0.530 17.801 1.00 87.88 86 HIS A C 1
ATOM 689 O O . HIS A 1 86 ? -6.962 0.662 17.009 1.00 87.88 86 HIS A O 1
ATOM 695 N N . THR A 1 87 ? -8.126 -0.643 18.399 1.00 88.62 87 THR A N 1
ATOM 696 C CA . THR A 1 87 ? -7.303 -1.836 18.139 1.00 88.62 87 THR A CA 1
ATOM 697 C C . THR A 1 87 ? -7.396 -2.263 16.672 1.00 88.62 87 THR A C 1
ATOM 699 O O . THR A 1 87 ? -6.367 -2.493 16.043 1.00 88.62 87 THR A O 1
ATOM 702 N N . ASN A 1 88 ? -8.601 -2.322 16.094 1.00 90.56 88 ASN A N 1
ATOM 703 C CA . ASN A 1 88 ? -8.773 -2.653 14.675 1.00 90.56 88 ASN A CA 1
ATOM 704 C C . ASN A 1 88 ? -8.165 -1.591 13.744 1.00 90.56 88 ASN A C 1
ATOM 706 O O . ASN A 1 88 ? -7.529 -1.939 12.749 1.00 90.56 88 ASN A O 1
ATOM 710 N N . LEU A 1 89 ? -8.286 -0.308 14.093 1.00 90.75 89 LEU A N 1
ATOM 711 C CA . LEU A 1 89 ? -7.626 0.783 13.379 1.00 90.75 89 LEU A CA 1
ATOM 712 C C . LEU A 1 89 ? -6.099 0.616 13.398 1.00 90.75 89 LEU A C 1
ATOM 714 O O . LEU A 1 89 ? -5.466 0.692 12.344 1.00 90.75 89 LEU A O 1
ATOM 718 N N . PHE A 1 90 ? -5.498 0.331 14.557 1.00 93.25 90 PHE A N 1
ATO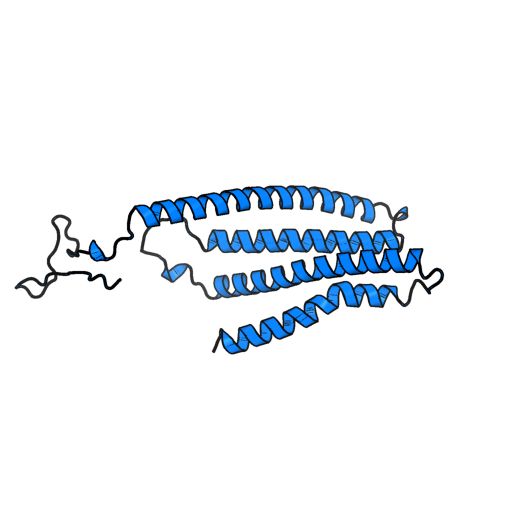M 719 C CA . PHE A 1 90 ? -4.056 0.087 14.666 1.00 93.25 90 PHE A CA 1
ATOM 720 C C . PHE A 1 90 ? -3.621 -1.137 13.858 1.00 93.25 90 PHE A C 1
ATOM 722 O O . PHE A 1 90 ? -2.611 -1.065 13.159 1.00 93.25 90 PHE A O 1
ATOM 729 N N . ILE A 1 91 ? -4.407 -2.220 13.864 1.00 92.25 91 ILE A N 1
ATOM 730 C CA . ILE A 1 91 ? -4.170 -3.383 12.994 1.00 92.25 91 ILE A CA 1
ATOM 731 C C . ILE A 1 91 ? -4.188 -2.959 11.520 1.00 92.25 91 ILE A C 1
ATOM 733 O O . ILE A 1 91 ? -3.291 -3.345 10.773 1.00 92.25 91 ILE A O 1
ATOM 737 N N . SER A 1 92 ? -5.145 -2.126 11.097 1.00 93.50 92 SER A N 1
ATOM 738 C CA . SER A 1 92 ? -5.212 -1.640 9.711 1.00 93.50 92 SER A CA 1
ATOM 739 C C . SER A 1 92 ? -3.965 -0.836 9.310 1.00 93.50 92 SER A C 1
ATOM 741 O O . SER A 1 92 ? -3.439 -1.028 8.213 1.00 93.50 92 SER A O 1
ATOM 743 N N . PHE A 1 93 ? -3.432 0.005 10.207 1.00 91.81 93 PHE A N 1
ATOM 744 C CA . PHE A 1 93 ? -2.193 0.751 9.967 1.00 91.81 93 PHE A CA 1
ATOM 745 C C . PHE A 1 93 ? -0.968 -0.165 9.892 1.00 91.81 93 PHE A C 1
ATOM 747 O O . PHE A 1 93 ? -0.122 0.020 9.015 1.00 91.81 93 PHE A O 1
ATOM 754 N N . ILE A 1 94 ? -0.886 -1.168 10.772 1.00 93.06 94 ILE A N 1
ATOM 755 C CA . ILE A 1 94 ? 0.190 -2.166 10.756 1.00 93.06 94 ILE A CA 1
ATOM 756 C C . ILE A 1 94 ? 0.157 -2.949 9.437 1.00 93.06 94 ILE A C 1
ATOM 758 O O . ILE A 1 94 ? 1.180 -3.035 8.761 1.00 93.06 94 ILE A O 1
ATOM 762 N N . LEU A 1 95 ? -1.009 -3.454 9.021 1.00 91.50 95 LEU A N 1
ATOM 763 C CA . LEU A 1 95 ? -1.162 -4.175 7.750 1.00 91.50 95 LEU A CA 1
ATOM 764 C C . LEU A 1 95 ? -0.797 -3.300 6.546 1.00 91.50 95 LEU A C 1
ATOM 766 O O . LEU A 1 95 ? -0.089 -3.757 5.651 1.00 91.50 95 LEU A O 1
ATOM 770 N N . ARG A 1 96 ? -1.220 -2.028 6.538 1.00 92.94 96 ARG A N 1
ATOM 771 C CA . ARG A 1 96 ? -0.846 -1.062 5.495 1.00 92.94 96 ARG A CA 1
ATOM 772 C C . ARG A 1 96 ? 0.670 -0.892 5.406 1.00 92.94 96 ARG A C 1
ATOM 774 O O . ARG A 1 96 ? 1.219 -0.993 4.312 1.00 92.94 96 ARG A O 1
ATOM 781 N N . ALA A 1 97 ? 1.345 -0.672 6.532 1.00 91.75 97 ALA A N 1
ATOM 782 C CA . ALA A 1 97 ? 2.798 -0.515 6.563 1.00 91.75 97 ALA A CA 1
ATOM 783 C C . ALA A 1 97 ? 3.523 -1.794 6.100 1.00 91.75 97 ALA A C 1
ATOM 785 O O . ALA A 1 97 ? 4.388 -1.719 5.229 1.00 91.75 97 ALA A O 1
ATOM 786 N N . ILE A 1 98 ? 3.125 -2.972 6.600 1.00 90.75 98 ILE A N 1
ATOM 787 C CA . ILE A 1 98 ? 3.704 -4.267 6.190 1.00 90.75 98 ILE A CA 1
ATOM 788 C C . ILE A 1 98 ? 3.522 -4.501 4.690 1.00 90.75 98 ILE A C 1
ATOM 790 O O . ILE A 1 98 ? 4.456 -4.943 4.017 1.00 90.75 98 ILE A O 1
ATOM 794 N N . SER A 1 99 ? 2.345 -4.195 4.143 1.00 89.88 99 SER A N 1
ATOM 795 C CA . SER A 1 99 ? 2.077 -4.417 2.724 1.00 89.88 99 SER A CA 1
ATOM 796 C C . SER A 1 99 ? 2.899 -3.499 1.821 1.00 89.88 99 SER A C 1
ATOM 798 O O . SER A 1 99 ? 3.362 -3.950 0.773 1.00 89.88 99 SER A O 1
ATOM 800 N N . ILE A 1 100 ? 3.110 -2.239 2.217 1.00 87.94 100 ILE A N 1
ATOM 801 C CA . ILE A 1 100 ? 3.980 -1.304 1.488 1.00 87.94 100 ILE A CA 1
ATOM 802 C C . ILE A 1 100 ? 5.423 -1.809 1.515 1.00 87.94 100 ILE A C 1
ATOM 804 O O . ILE A 1 100 ? 6.039 -1.940 0.460 1.00 87.94 100 ILE A O 1
ATOM 808 N N . LEU A 1 101 ? 5.928 -2.189 2.694 1.00 87.19 101 LEU A N 1
ATOM 809 C CA . LEU A 1 101 ? 7.284 -2.723 2.844 1.00 87.19 101 LEU A CA 1
ATOM 810 C C . LEU A 1 101 ? 7.490 -4.014 2.043 1.00 87.19 101 LEU A C 1
ATOM 812 O O . LEU A 1 101 ? 8.530 -4.187 1.413 1.00 87.19 101 LEU A O 1
ATOM 816 N N . THR A 1 102 ? 6.495 -4.902 2.023 1.00 86.19 102 THR A N 1
ATOM 817 C CA . THR A 1 102 ? 6.549 -6.150 1.247 1.00 86.19 102 THR A CA 1
ATOM 818 C C . THR A 1 102 ? 6.588 -5.861 -0.250 1.00 86.19 102 THR A C 1
ATOM 820 O O . THR A 1 102 ? 7.423 -6.423 -0.958 1.00 86.19 102 THR A O 1
ATOM 823 N N . ARG A 1 103 ? 5.746 -4.941 -0.740 1.00 85.56 103 ARG A N 1
ATOM 824 C CA . ARG A 1 103 ? 5.788 -4.496 -2.139 1.00 85.56 103 ARG A CA 1
ATOM 825 C C . ARG A 1 103 ? 7.143 -3.886 -2.486 1.00 85.56 103 ARG A C 1
ATOM 827 O O . ARG A 1 103 ? 7.701 -4.219 -3.524 1.00 85.56 103 ARG A O 1
ATOM 834 N N . ASP A 1 104 ? 7.683 -3.018 -1.636 1.00 82.44 104 ASP A N 1
ATOM 835 C CA . ASP A 1 104 ? 8.981 -2.389 -1.885 1.00 82.44 104 ASP A CA 1
ATOM 836 C C . ASP A 1 104 ? 10.143 -3.379 -1.856 1.00 82.44 104 ASP A C 1
ATOM 838 O O . ASP A 1 104 ? 11.086 -3.218 -2.633 1.00 82.44 104 ASP A O 1
ATOM 842 N N . ALA A 1 105 ? 10.077 -4.401 -1.000 1.00 81.94 105 ALA A N 1
ATOM 843 C CA . ALA A 1 105 ? 11.056 -5.480 -0.952 1.00 81.94 105 ALA A CA 1
ATOM 844 C C . ALA A 1 105 ? 11.013 -6.354 -2.214 1.00 81.94 105 ALA A C 1
ATOM 846 O O . ALA A 1 105 ? 12.066 -6.775 -2.691 1.00 81.94 105 ALA A O 1
ATOM 847 N N . LEU A 1 106 ? 9.821 -6.605 -2.768 1.00 79.69 106 LEU A N 1
ATOM 848 C CA . LEU A 1 106 ? 9.661 -7.313 -4.041 1.00 79.69 106 LEU A CA 1
ATOM 849 C C . LEU A 1 106 ? 10.178 -6.468 -5.209 1.00 79.69 106 LEU A C 1
ATOM 851 O O . LEU A 1 106 ? 11.052 -6.923 -5.935 1.00 79.69 106 LEU A O 1
ATOM 855 N N . LEU A 1 107 ? 9.767 -5.199 -5.302 1.00 73.75 107 LEU A N 1
ATOM 856 C CA . LEU A 1 107 ? 10.261 -4.285 -6.339 1.00 73.75 107 LEU A CA 1
ATOM 857 C C . LEU A 1 107 ? 11.784 -4.128 -6.301 1.00 73.75 107 LEU A C 1
ATOM 859 O O . LEU A 1 107 ? 12.414 -4.083 -7.347 1.00 73.75 107 LEU A O 1
ATOM 863 N N . ARG A 1 108 ? 12.389 -4.079 -5.106 1.00 69.19 108 ARG A N 1
ATOM 864 C CA . ARG A 1 108 ? 13.850 -4.003 -4.957 1.00 69.19 108 ARG A CA 1
ATOM 865 C C . ARG A 1 108 ? 14.560 -5.278 -5.415 1.00 69.19 108 ARG A C 1
ATOM 867 O O . ARG A 1 108 ? 15.692 -5.183 -5.873 1.00 69.19 108 ARG A O 1
ATOM 874 N N . ARG A 1 109 ? 13.937 -6.452 -5.270 1.00 62.44 109 ARG A N 1
ATOM 875 C CA . ARG A 1 109 ? 14.480 -7.703 -5.823 1.00 62.44 109 ARG A CA 1
ATOM 876 C C . ARG A 1 109 ? 14.407 -7.725 -7.348 1.00 62.44 109 ARG A C 1
ATOM 878 O O . ARG A 1 109 ? 15.331 -8.234 -7.969 1.00 62.44 109 ARG A O 1
ATOM 885 N N . ASP A 1 110 ? 13.348 -7.153 -7.914 1.00 57.12 110 ASP A N 1
ATOM 886 C CA . ASP A 1 110 ? 13.093 -7.155 -9.358 1.00 57.12 110 ASP A CA 1
ATOM 887 C C . ASP A 1 110 ? 13.853 -6.054 -10.117 1.00 57.12 110 ASP A C 1
ATOM 889 O O . ASP A 1 110 ? 14.024 -6.156 -11.329 1.00 57.12 110 ASP A O 1
ATOM 893 N N . THR A 1 111 ? 14.341 -5.016 -9.431 1.00 52.22 111 THR A N 1
ATOM 894 C CA . THR A 1 111 ? 15.300 -4.047 -9.980 1.00 52.22 111 THR A CA 1
ATOM 895 C C . THR A 1 111 ? 16.722 -4.412 -9.546 1.00 52.22 111 THR A C 1
ATOM 897 O O . THR A 1 111 ? 17.210 -3.839 -8.565 1.00 52.22 111 THR A O 1
ATOM 900 N N . PRO A 1 112 ? 17.422 -5.344 -10.221 1.00 49.56 112 PRO A N 1
ATOM 901 C CA . PRO A 1 112 ? 18.859 -5.435 -10.056 1.00 49.56 112 PRO A CA 1
ATOM 902 C C . PRO A 1 112 ? 19.447 -4.112 -10.551 1.00 49.56 112 PRO A C 1
ATOM 904 O O . PRO A 1 112 ? 19.283 -3.727 -11.708 1.00 49.56 112 PRO A O 1
ATOM 907 N N . GLU A 1 113 ? 20.074 -3.375 -9.639 1.00 42.47 113 GLU A N 1
ATOM 908 C CA . GLU A 1 113 ? 20.924 -2.234 -9.959 1.00 42.47 113 GLU A CA 1
ATOM 909 C C . GLU A 1 113 ? 21.845 -2.595 -11.131 1.00 42.47 113 GLU A C 1
ATOM 911 O O . GLU A 1 113 ? 22.720 -3.439 -10.969 1.00 42.47 113 GLU A O 1
ATOM 916 N N . PHE A 1 114 ? 21.643 -1.956 -12.288 1.00 46.31 114 PHE A N 1
ATOM 917 C CA . PHE A 1 114 ? 22.694 -1.555 -13.231 1.00 46.31 114 PHE A CA 1
ATOM 918 C C . PHE A 1 114 ? 23.891 -2.519 -13.395 1.00 46.31 114 PHE A C 1
ATOM 920 O O . PHE A 1 114 ? 25.042 -2.078 -13.386 1.00 46.31 114 PHE A O 1
ATOM 927 N N . ARG A 1 115 ? 23.676 -3.833 -13.548 1.00 41.00 115 ARG A N 1
ATOM 928 C CA . ARG A 1 115 ? 24.777 -4.780 -13.782 1.00 41.00 115 ARG A CA 1
ATOM 929 C C . ARG A 1 115 ? 24.409 -5.868 -14.785 1.00 41.00 115 ARG A C 1
ATOM 931 O O . ARG A 1 115 ? 23.705 -6.810 -14.461 1.00 41.00 115 ARG A O 1
ATOM 938 N N . ASP A 1 116 ? 25.024 -5.690 -15.951 1.00 40.41 116 ASP A N 1
ATOM 939 C CA . ASP A 1 116 ? 25.376 -6.648 -17.000 1.00 40.41 116 ASP A CA 1
ATOM 940 C C . ASP A 1 116 ? 24.232 -7.392 -17.718 1.00 40.41 116 ASP A C 1
ATOM 942 O O . ASP A 1 116 ? 23.392 -8.083 -17.148 1.00 40.41 116 ASP A O 1
ATOM 946 N N . ASP A 1 117 ? 24.257 -7.242 -19.038 1.00 45.84 117 ASP A N 1
ATOM 947 C CA . ASP A 1 117 ? 23.223 -7.493 -20.050 1.00 45.84 117 ASP A CA 1
ATOM 948 C C . ASP A 1 117 ? 22.975 -8.995 -20.338 1.00 45.84 117 ASP A C 1
ATOM 950 O O . ASP A 1 117 ? 22.740 -9.392 -21.478 1.00 45.84 117 ASP A O 1
ATOM 954 N N . ARG A 1 118 ? 23.127 -9.888 -19.347 1.00 42.91 118 ARG A N 1
ATOM 955 C CA . ARG A 1 118 ? 23.280 -11.336 -19.628 1.00 42.91 118 ARG A CA 1
ATOM 956 C C . ARG A 1 118 ? 22.345 -12.291 -18.890 1.00 42.91 118 ARG A C 1
ATOM 958 O O . ARG A 1 118 ? 22.284 -13.446 -19.290 1.00 42.91 118 ARG A O 1
ATOM 965 N N . ASP A 1 119 ? 21.549 -11.828 -17.926 1.00 42.94 119 ASP A N 1
ATOM 966 C CA . ASP A 1 119 ? 20.659 -12.705 -17.139 1.00 42.94 119 ASP A CA 1
ATOM 967 C C . ASP A 1 119 ? 19.227 -12.156 -16.953 1.00 42.94 119 ASP A C 1
ATOM 969 O O . ASP A 1 119 ? 18.539 -12.450 -15.976 1.00 42.94 119 ASP A O 1
ATOM 973 N N . VAL A 1 120 ? 18.720 -11.376 -17.915 1.00 51.22 120 VAL A N 1
ATOM 974 C CA . VAL A 1 120 ? 17.335 -10.847 -17.883 1.00 51.22 120 VAL A CA 1
ATOM 975 C C . VAL A 1 120 ? 16.278 -11.965 -17.986 1.00 51.22 120 VAL A C 1
ATOM 977 O O . VAL A 1 120 ? 15.141 -11.803 -17.548 1.00 51.22 120 VAL A O 1
ATOM 980 N N . SER A 1 121 ? 16.645 -13.139 -18.504 1.00 48.53 121 SER A N 1
ATOM 981 C CA . SER A 1 121 ? 15.741 -14.281 -18.696 1.00 48.53 121 SER A CA 1
ATOM 982 C C . SER A 1 121 ? 15.487 -15.118 -17.435 1.00 48.53 121 SER A C 1
ATOM 984 O O . SER A 1 121 ? 14.463 -15.792 -17.369 1.00 48.53 121 SER A O 1
ATOM 986 N N . ASN A 1 122 ? 16.356 -15.058 -16.418 1.00 47.47 122 ASN A N 1
ATOM 987 C CA . ASN A 1 122 ? 16.198 -15.836 -15.177 1.00 47.47 122 ASN A CA 1
ATOM 988 C C . ASN A 1 122 ? 15.429 -15.082 -14.070 1.00 47.47 122 ASN A C 1
ATOM 990 O O . ASN A 1 122 ? 15.013 -15.691 -13.083 1.00 47.47 122 ASN A O 1
ATOM 994 N N . VAL A 1 123 ? 15.220 -13.768 -14.229 1.00 51.25 123 VAL A N 1
ATOM 995 C CA . VAL A 1 123 ? 14.531 -12.902 -13.250 1.00 51.25 123 VAL A CA 1
ATOM 996 C C . VAL A 1 123 ? 13.004 -12.922 -13.431 1.00 51.25 123 VAL A C 1
ATOM 998 O O . VAL A 1 123 ? 12.265 -12.755 -12.463 1.00 51.25 123 VAL A O 1
ATOM 1001 N N . LEU A 1 124 ? 12.503 -13.247 -14.628 1.00 52.97 124 LEU A N 1
ATOM 1002 C CA . LEU A 1 124 ? 11.077 -13.494 -14.889 1.00 52.97 124 LEU A CA 1
ATOM 1003 C C . LEU A 1 124 ? 10.675 -14.940 -14.540 1.00 52.97 124 LEU A C 1
ATOM 1005 O O . LEU A 1 124 ? 10.145 -15.684 -15.360 1.00 52.97 124 LEU A O 1
ATOM 1009 N N . SER A 1 125 ? 10.908 -15.376 -13.302 1.00 57.34 125 SER A N 1
ATOM 1010 C CA . SER A 1 125 ? 10.237 -16.594 -12.841 1.00 57.34 125 SER A CA 1
ATOM 1011 C C . SER A 1 125 ? 8.744 -16.291 -12.668 1.00 57.34 125 SER A C 1
ATOM 1013 O O . SER A 1 125 ? 8.395 -15.362 -11.936 1.00 57.34 125 SER A O 1
ATOM 1015 N N . ASP A 1 126 ? 7.853 -17.088 -13.269 1.00 61.50 126 ASP A N 1
ATOM 1016 C CA . ASP A 1 126 ? 6.387 -16.953 -13.126 1.00 61.50 126 ASP A CA 1
ATOM 1017 C C . ASP A 1 126 ? 5.941 -16.811 -11.657 1.00 61.50 126 ASP A C 1
ATOM 1019 O O . ASP A 1 126 ? 4.984 -16.103 -11.328 1.00 61.50 126 ASP A O 1
ATOM 1023 N N . LYS A 1 127 ? 6.688 -17.434 -10.735 1.00 61.94 127 LYS A N 1
ATOM 1024 C CA . LYS A 1 127 ? 6.468 -17.325 -9.289 1.00 61.94 127 LYS A CA 1
ATOM 1025 C C . LYS A 1 127 ? 6.721 -15.914 -8.751 1.00 61.94 127 LYS A C 1
ATOM 1027 O O . LYS A 1 127 ? 5.905 -15.433 -7.967 1.00 61.94 127 LYS A O 1
ATOM 1032 N N . ALA A 1 128 ? 7.788 -15.239 -9.175 1.00 67.19 128 ALA A N 1
ATOM 1033 C CA . ALA A 1 128 ? 8.087 -13.865 -8.760 1.00 67.19 128 ALA A CA 1
ATOM 1034 C C . ALA A 1 128 ? 7.037 -12.882 -9.305 1.00 67.19 128 ALA A C 1
ATOM 1036 O O . ALA A 1 128 ? 6.515 -12.052 -8.557 1.00 67.19 128 ALA A O 1
ATOM 1037 N N . LEU A 1 129 ? 6.622 -13.068 -10.564 1.00 72.12 129 LEU A N 1
ATOM 1038 C CA . LEU A 1 129 ? 5.575 -12.263 -11.196 1.00 72.12 129 LEU A CA 1
ATOM 1039 C C . LEU A 1 129 ? 4.222 -12.416 -10.482 1.00 72.12 129 LEU A C 1
ATOM 1041 O O . LEU A 1 129 ? 3.542 -11.425 -10.202 1.00 72.12 129 LEU A O 1
ATOM 1045 N N . SER A 1 130 ? 3.844 -13.649 -10.128 1.00 73.88 130 SER A N 1
ATOM 1046 C CA . SER A 1 130 ? 2.623 -13.907 -9.354 1.00 73.88 130 SER A CA 1
ATOM 1047 C C . SER A 1 130 ? 2.682 -13.283 -7.952 1.00 73.88 130 SER A C 1
ATOM 1049 O O . SER A 1 130 ? 1.712 -12.659 -7.518 1.00 73.88 130 SER A O 1
ATOM 1051 N N . GLY A 1 131 ? 3.835 -13.358 -7.277 1.00 77.69 131 GLY A N 1
ATOM 1052 C CA . GLY A 1 131 ? 4.052 -12.756 -5.960 1.00 77.69 131 GLY A CA 1
ATOM 1053 C C . GLY A 1 131 ? 3.943 -11.230 -5.978 1.00 77.69 131 GLY A C 1
ATOM 1054 O O . GLY A 1 131 ? 3.293 -10.653 -5.107 1.00 77.69 131 GLY A O 1
ATOM 1055 N N . CYS A 1 132 ? 4.501 -10.574 -6.999 1.00 81.62 132 CYS A N 1
ATOM 1056 C CA . CYS A 1 132 ? 4.392 -9.126 -7.185 1.00 81.62 132 CYS A CA 1
ATOM 1057 C C . CYS A 1 132 ? 2.934 -8.683 -7.394 1.00 81.62 132 CYS A C 1
ATOM 1059 O O . CYS A 1 132 ? 2.466 -7.753 -6.733 1.00 81.62 132 CYS A O 1
ATOM 1061 N N . ARG A 1 133 ? 2.172 -9.400 -8.234 1.00 82.31 133 ARG A N 1
ATOM 1062 C CA . ARG A 1 133 ? 0.737 -9.132 -8.458 1.00 82.31 133 ARG A CA 1
ATOM 1063 C C . ARG A 1 133 ? -0.072 -9.260 -7.170 1.00 82.31 133 ARG A C 1
ATOM 1065 O O . ARG A 1 133 ? -0.850 -8.363 -6.847 1.00 82.31 133 ARG A O 1
ATOM 1072 N N . VAL A 1 134 ? 0.144 -10.335 -6.410 1.00 83.31 134 VAL A N 1
ATOM 1073 C CA . VAL A 1 134 ? -0.531 -10.552 -5.120 1.00 83.31 134 VAL A CA 1
ATOM 1074 C C . VAL A 1 134 ? -0.169 -9.454 -4.122 1.00 83.31 134 VAL A C 1
ATOM 1076 O O . VAL A 1 134 ? -1.057 -8.918 -3.465 1.00 83.31 134 VAL A O 1
ATOM 1079 N N . ALA A 1 135 ? 1.102 -9.058 -4.034 1.00 84.75 135 ALA A N 1
ATOM 1080 C CA . ALA A 1 135 ? 1.527 -7.979 -3.145 1.00 84.75 135 ALA A CA 1
ATOM 1081 C C . ALA A 1 135 ? 0.916 -6.621 -3.524 1.00 84.75 135 ALA A C 1
ATOM 1083 O O . ALA A 1 135 ? 0.584 -5.829 -2.642 1.00 84.75 135 ALA A O 1
ATOM 1084 N N . LEU A 1 136 ? 0.727 -6.354 -4.820 1.00 84.50 136 LEU A N 1
ATOM 1085 C CA . LEU A 1 136 ? 0.090 -5.128 -5.303 1.00 84.50 136 LEU A CA 1
ATOM 1086 C C . LEU A 1 136 ? -1.402 -5.085 -4.941 1.00 84.50 136 LEU A C 1
ATOM 1088 O O . LEU A 1 136 ? -1.891 -4.074 -4.437 1.00 84.50 136 LEU A O 1
ATOM 1092 N N . VAL A 1 137 ? -2.106 -6.203 -5.141 1.00 87.00 137 VAL A N 1
ATOM 1093 C CA . VAL A 1 137 ? -3.508 -6.382 -4.729 1.00 87.00 137 VAL A CA 1
ATOM 1094 C C . VAL A 1 137 ? -3.649 -6.217 -3.216 1.00 87.00 137 VAL A C 1
ATOM 1096 O O . VAL A 1 137 ? -4.521 -5.485 -2.747 1.00 87.00 137 VAL A O 1
ATOM 1099 N N . LEU A 1 138 ? -2.770 -6.868 -2.451 1.00 87.31 138 LEU A N 1
ATOM 1100 C CA . LEU A 1 138 ? -2.758 -6.792 -0.994 1.00 87.31 138 LEU A CA 1
ATOM 1101 C C . LEU A 1 138 ? -2.521 -5.356 -0.515 1.00 87.31 138 LEU A C 1
ATOM 1103 O O . LEU A 1 138 ? -3.221 -4.896 0.383 1.00 87.31 138 LEU A O 1
ATOM 1107 N N . MET A 1 139 ? -1.612 -4.616 -1.157 1.00 88.00 139 MET A N 1
ATOM 1108 C CA . MET A 1 139 ? -1.370 -3.207 -0.834 1.00 88.00 139 MET A CA 1
ATOM 1109 C C . MET A 1 139 ? -2.625 -2.372 -1.046 1.00 88.00 139 MET A C 1
ATOM 1111 O O . MET A 1 139 ? -2.998 -1.606 -0.156 1.00 88.00 139 MET A O 1
ATOM 1115 N N . GLN A 1 140 ? -3.296 -2.541 -2.185 1.00 88.31 140 GLN A N 1
ATOM 1116 C CA . GLN A 1 140 ? -4.526 -1.814 -2.482 1.00 88.31 140 GLN A CA 1
ATOM 1117 C C . GLN A 1 140 ? -5.617 -2.120 -1.448 1.00 88.31 140 GLN A C 1
ATOM 1119 O O . GLN A 1 140 ? -6.282 -1.206 -0.955 1.00 88.31 140 GLN A O 1
ATOM 1124 N N . TYR A 1 141 ? -5.751 -3.391 -1.060 1.00 90.44 141 TYR A N 1
ATOM 1125 C CA . TYR A 1 141 ? -6.670 -3.814 -0.007 1.00 90.44 141 TYR A CA 1
ATOM 1126 C C . TYR A 1 141 ? -6.335 -3.185 1.348 1.00 90.44 141 TYR A C 1
ATOM 1128 O O . TYR A 1 141 ? -7.207 -2.580 1.968 1.00 90.44 141 TYR A O 1
ATOM 1136 N N . CYS A 1 142 ? -5.083 -3.274 1.804 1.00 90.62 142 CYS A N 1
ATOM 1137 C CA . CYS A 1 142 ? -4.675 -2.747 3.106 1.00 90.62 142 CYS A CA 1
ATOM 1138 C C . CYS A 1 142 ? -4.799 -1.219 3.183 1.00 90.62 142 CYS A C 1
ATOM 1140 O O . CYS A 1 142 ? -5.192 -0.687 4.221 1.00 90.62 142 CYS A O 1
ATOM 1142 N N . VAL A 1 143 ? -4.501 -0.505 2.093 1.00 90.50 143 VAL A N 1
ATOM 1143 C CA . VAL A 1 143 ? -4.710 0.948 2.001 1.00 90.50 143 VAL A CA 1
ATOM 1144 C C . VAL A 1 143 ? -6.200 1.280 2.085 1.00 90.50 143 VAL A C 1
ATOM 1146 O O . VAL A 1 143 ? -6.581 2.138 2.880 1.00 90.50 143 VAL A O 1
ATOM 1149 N N . GLY A 1 144 ? -7.048 0.572 1.333 1.00 90.56 144 GLY A N 1
ATOM 1150 C CA . GLY A 1 144 ? -8.501 0.737 1.399 1.00 90.56 144 GLY A CA 1
ATOM 1151 C C . GLY A 1 144 ? -9.049 0.467 2.800 1.00 90.56 144 GLY A C 1
ATOM 1152 O O . GLY A 1 144 ? -9.722 1.320 3.372 1.00 90.56 144 GLY A O 1
ATOM 1153 N N . ALA A 1 145 ? -8.701 -0.677 3.391 1.00 90.88 145 ALA A N 1
ATOM 1154 C CA . ALA A 1 145 ? -9.103 -1.052 4.745 1.00 90.88 145 ALA A CA 1
ATOM 1155 C C . ALA A 1 145 ? -8.707 0.006 5.782 1.00 90.88 145 ALA A C 1
ATOM 1157 O O . ALA A 1 145 ? -9.504 0.321 6.660 1.00 90.88 145 ALA A O 1
ATOM 1158 N N . ASN A 1 146 ? -7.522 0.609 5.658 1.00 93.00 146 ASN A N 1
ATOM 1159 C CA . ASN A 1 146 ? -7.100 1.688 6.548 1.00 93.00 146 ASN A CA 1
ATOM 1160 C C . ASN A 1 146 ? -7.987 2.941 6.431 1.00 93.00 146 ASN A C 1
ATOM 1162 O O . ASN A 1 146 ? -8.380 3.495 7.456 1.00 93.00 146 ASN A O 1
ATOM 1166 N N . TYR A 1 147 ? -8.360 3.355 5.216 1.00 92.06 147 TYR A N 1
ATOM 1167 C CA . TYR A 1 147 ? -9.294 4.473 5.026 1.00 92.06 147 TYR A CA 1
ATOM 1168 C C . TYR A 1 147 ? -10.689 4.171 5.582 1.00 92.06 147 TYR A C 1
ATOM 1170 O O . TYR A 1 147 ? -11.276 5.019 6.253 1.00 92.06 147 TYR A O 1
ATOM 1178 N N . PHE A 1 148 ? -11.209 2.963 5.351 1.00 91.44 148 PHE A N 1
ATOM 1179 C CA . PHE A 1 148 ? -12.516 2.565 5.878 1.00 91.44 148 PHE A CA 1
ATOM 1180 C C . PHE A 1 148 ? -12.517 2.449 7.405 1.00 91.44 148 PHE A C 1
ATOM 1182 O O . PHE A 1 148 ? -13.489 2.859 8.031 1.00 91.44 148 PHE A O 1
ATOM 1189 N N . TRP A 1 149 ? -11.439 1.971 8.030 1.00 93.00 149 TRP A N 1
ATOM 1190 C CA . TRP A 1 149 ? -11.333 1.954 9.493 1.00 93.00 149 TRP A CA 1
ATOM 1191 C C . TRP A 1 149 ? -11.258 3.357 10.103 1.00 93.00 149 TRP A C 1
ATOM 1193 O O . TRP A 1 149 ? -11.878 3.591 11.139 1.00 93.00 149 TRP A O 1
ATOM 1203 N N . LEU A 1 150 ? -10.583 4.302 9.442 1.00 91.94 150 LEU A N 1
ATOM 1204 C CA . LEU A 1 150 ? -10.575 5.711 9.852 1.00 91.94 150 LEU A CA 1
ATOM 1205 C C . LEU A 1 150 ? -11.973 6.339 9.716 1.00 91.94 150 LEU A C 1
ATOM 1207 O O . LEU A 1 150 ? -12.420 7.070 10.598 1.00 91.94 150 LEU A O 1
ATOM 1211 N N . LEU A 1 151 ? -12.705 5.995 8.651 1.00 91.44 151 LEU A N 1
ATOM 1212 C CA . LEU A 1 151 ? -14.103 6.396 8.479 1.00 91.44 151 LEU A CA 1
ATOM 1213 C C . LEU A 1 151 ? -15.005 5.803 9.573 1.00 91.44 151 LEU A C 1
ATOM 1215 O O . LEU A 1 151 ? -15.829 6.521 10.132 1.00 91.44 151 LEU A O 1
ATOM 1219 N N . VAL A 1 152 ? -14.849 4.516 9.897 1.00 89.81 152 VAL A N 1
ATOM 1220 C CA . VAL A 1 152 ? -15.614 3.832 10.955 1.00 89.81 152 VAL A CA 1
ATOM 1221 C C . VAL A 1 152 ? -15.362 4.472 12.317 1.00 89.81 152 VAL A C 1
ATOM 1223 O O . VAL A 1 152 ? -16.311 4.680 13.068 1.00 89.81 152 VAL A O 1
ATOM 1226 N N . GLU A 1 153 ? -14.119 4.829 12.634 1.00 90.56 153 GLU A N 1
ATOM 1227 C CA . GLU A 1 153 ? -13.792 5.556 13.864 1.00 90.56 153 GLU A CA 1
ATOM 1228 C C . GLU A 1 153 ? -14.458 6.941 13.903 1.00 90.56 153 GLU A C 1
ATOM 1230 O O . GLU A 1 153 ? -15.065 7.304 14.913 1.00 90.56 153 GLU A O 1
ATOM 1235 N N . GLY A 1 154 ? -14.419 7.686 12.792 1.00 90.31 154 GLY A N 1
ATOM 1236 C CA . GLY A 1 154 ? -15.089 8.983 12.668 1.00 90.31 154 GLY A CA 1
ATOM 1237 C C . GLY A 1 154 ? -16.611 8.889 12.813 1.00 90.31 154 GLY A C 1
ATOM 1238 O O . GLY A 1 154 ? -17.211 9.662 13.561 1.00 90.31 154 GLY A O 1
ATOM 1239 N N . LEU A 1 155 ? -17.237 7.907 12.158 1.00 88.06 155 LEU A N 1
ATOM 1240 C CA . LEU A 1 155 ? -18.673 7.629 12.271 1.00 88.06 155 LEU A CA 1
ATOM 1241 C C . LEU A 1 155 ? -19.055 7.196 13.686 1.00 88.06 155 LEU A C 1
ATOM 1243 O O . LEU A 1 155 ? -20.067 7.652 14.211 1.00 88.06 155 LEU A O 1
ATOM 1247 N N . TYR A 1 156 ? -18.243 6.353 14.324 1.00 85.56 156 TYR A N 1
ATOM 1248 C CA . TYR A 1 156 ? -18.461 5.933 15.705 1.00 85.56 156 TYR A CA 1
ATOM 1249 C C . TYR A 1 156 ? -18.445 7.130 16.660 1.00 85.56 156 TYR A C 1
ATOM 1251 O O . TYR A 1 156 ? -19.351 7.273 17.481 1.00 85.56 156 TYR A O 1
ATOM 1259 N N . LEU A 1 157 ? -17.452 8.016 16.530 1.00 86.00 157 LEU A N 1
ATOM 1260 C CA . LEU A 1 157 ? -17.338 9.207 17.370 1.00 86.00 157 LEU A CA 1
ATOM 1261 C C . LEU A 1 157 ? -18.487 10.192 17.114 1.00 86.00 157 LEU A C 1
ATOM 1263 O O . LEU A 1 157 ? -19.051 10.731 18.064 1.00 86.00 157 LEU A O 1
ATOM 1267 N N . HIS A 1 158 ? -18.886 10.379 15.855 1.00 85.69 158 HIS A N 1
ATOM 1268 C CA . HIS A 1 158 ? -20.041 11.203 15.500 1.00 85.69 158 HIS A CA 1
ATOM 1269 C C . HIS A 1 158 ? -21.347 10.652 16.090 1.00 85.69 158 HIS A C 1
ATOM 1271 O O . HIS A 1 158 ? -22.091 11.389 16.735 1.00 85.69 158 HIS A O 1
ATOM 1277 N N . ASN A 1 159 ? -21.601 9.352 15.936 1.00 82.44 159 ASN A N 1
ATOM 1278 C CA . ASN A 1 159 ? -22.801 8.702 16.459 1.00 82.44 159 ASN A CA 1
ATOM 1279 C C . ASN A 1 159 ? -22.844 8.740 17.992 1.00 82.44 159 ASN A C 1
ATOM 1281 O O . ASN A 1 159 ? -23.911 8.942 18.565 1.00 82.44 159 ASN A O 1
ATOM 1285 N N . LEU A 1 160 ? -21.692 8.619 18.660 1.00 81.38 160 LEU A N 1
ATOM 1286 C CA . LEU A 1 160 ? -21.597 8.752 20.115 1.00 81.38 160 LEU A CA 1
ATOM 1287 C C . LEU A 1 160 ? -21.969 10.164 20.600 1.00 81.38 160 LEU A C 1
ATOM 1289 O O . LEU A 1 160 ? -22.615 10.297 21.637 1.00 81.38 160 LEU A O 1
ATOM 1293 N N . LEU A 1 161 ? -21.558 11.207 19.870 1.00 83.69 161 LEU A N 1
ATOM 1294 C CA . LEU A 1 161 ? -21.793 12.604 20.252 1.00 83.69 161 LEU A CA 1
ATOM 1295 C C . LEU A 1 161 ? -23.188 13.116 19.871 1.00 83.69 161 LEU A C 1
ATOM 1297 O O . LEU A 1 161 ? -23.776 13.882 20.630 1.00 83.69 161 LEU A O 1
ATOM 1301 N N . VAL A 1 162 ? -23.703 12.729 18.702 1.00 80.00 162 VAL A N 1
ATOM 1302 C CA . VAL A 1 162 ? -24.928 13.306 18.117 1.00 80.00 162 VAL A CA 1
ATOM 1303 C C . VAL A 1 162 ? -26.149 12.417 18.328 1.00 80.00 162 VAL A C 1
ATOM 1305 O O . VAL A 1 162 ? -27.241 12.919 18.578 1.00 80.00 162 VAL A O 1
ATOM 1308 N N . LEU A 1 163 ? -25.983 11.098 18.247 1.00 67.06 163 LEU A N 1
ATOM 1309 C CA . LEU A 1 163 ? -27.085 10.136 18.225 1.00 67.06 163 LEU A CA 1
ATOM 1310 C C . LEU A 1 163 ? -27.227 9.398 19.563 1.00 67.06 163 LEU A C 1
ATOM 1312 O O . LEU A 1 163 ? -27.513 8.207 19.555 1.00 67.06 163 LEU A O 1
ATOM 1316 N N . MET A 1 164 ? -26.996 10.071 20.703 1.00 61.34 164 MET A N 1
ATOM 1317 C CA . MET A 1 164 ? -27.043 9.460 22.044 1.00 61.34 164 MET A CA 1
ATOM 1318 C C . MET A 1 164 ? -28.167 8.411 22.163 1.00 61.34 164 MET A C 1
ATOM 1320 O O . MET A 1 164 ? -29.333 8.741 21.966 1.00 61.34 164 MET A O 1
ATOM 1324 N N . VAL A 1 165 ? -27.793 7.186 22.568 1.00 56.69 165 VAL A N 1
ATOM 1325 C CA . VAL A 1 165 ? -28.650 6.002 22.815 1.00 56.69 165 VAL A CA 1
ATOM 1326 C C . VAL A 1 165 ? -28.870 5.082 21.603 1.00 56.69 165 VAL A C 1
ATOM 1328 O O . VAL A 1 165 ? -29.977 4.972 21.088 1.00 56.69 165 VAL A O 1
ATOM 1331 N N . PHE A 1 166 ? -27.859 4.293 21.213 1.00 54.69 166 PHE A N 1
ATOM 1332 C CA . PHE A 1 166 ? -28.102 3.119 20.361 1.00 54.69 166 PHE A CA 1
ATOM 1333 C C . PHE A 1 166 ? -27.360 1.865 20.841 1.00 54.69 166 PHE A C 1
ATOM 1335 O O . PHE A 1 166 ? -26.223 1.918 21.299 1.00 54.69 166 PHE A O 1
ATOM 1342 N N . SER A 1 167 ? -28.071 0.734 20.764 1.00 52.44 167 SER A N 1
ATOM 1343 C CA . SER A 1 167 ? -27.711 -0.592 21.282 1.00 52.44 167 SER A CA 1
ATOM 1344 C C . SER A 1 167 ? -26.310 -1.053 20.843 1.00 52.44 167 SER A C 1
ATOM 1346 O O . SER A 1 167 ? -26.065 -1.289 19.658 1.00 52.44 167 SER A O 1
ATOM 1348 N N . GLU A 1 168 ? -25.399 -1.201 21.815 1.00 58.84 168 GLU A N 1
ATOM 1349 C CA . GLU A 1 168 ? -23.950 -1.387 21.616 1.00 58.84 168 GLU A CA 1
ATOM 1350 C C . GLU A 1 168 ? -23.557 -2.672 20.866 1.00 58.84 168 GLU A C 1
ATOM 1352 O O . GLU A 1 168 ? -22.517 -2.698 20.212 1.00 58.84 168 GLU A O 1
ATOM 1357 N N . ASN A 1 169 ? -24.355 -3.745 20.930 1.00 59.19 169 ASN A N 1
ATOM 1358 C CA . ASN A 1 169 ? -23.857 -5.074 20.551 1.00 59.19 169 ASN A CA 1
ATOM 1359 C C . ASN A 1 169 ? -24.206 -5.500 19.109 1.00 59.19 169 ASN A C 1
ATOM 1361 O O . ASN A 1 169 ? -23.416 -6.180 18.459 1.00 59.19 169 ASN A O 1
ATOM 1365 N N . SER A 1 170 ? -25.359 -5.080 18.568 1.00 61.34 170 SER A N 1
ATOM 1366 C CA . SER A 1 170 ? -25.790 -5.493 17.216 1.00 61.34 170 SER A CA 1
ATOM 1367 C C . SER A 1 170 ? -25.169 -4.648 16.097 1.00 61.34 170 SER A C 1
ATOM 1369 O O . SER A 1 170 ? -24.911 -5.167 15.013 1.00 61.34 170 SER A O 1
ATOM 1371 N N . TYR A 1 171 ? -24.894 -3.363 16.342 1.00 70.19 171 TYR A N 1
ATOM 1372 C CA . TYR A 1 171 ? -24.280 -2.473 15.344 1.00 70.19 171 TYR A CA 1
ATOM 1373 C C . TYR A 1 171 ? -22.755 -2.624 15.263 1.00 70.19 171 TYR A C 1
ATOM 1375 O O . TYR A 1 171 ? -22.166 -2.334 14.223 1.00 70.19 171 TYR A O 1
ATOM 1383 N N . PHE A 1 172 ? -22.110 -3.143 16.315 1.00 72.50 172 PHE A N 1
ATOM 1384 C CA . PHE A 1 172 ? -20.666 -3.395 16.324 1.00 72.50 172 PHE A CA 1
ATOM 1385 C C . PHE A 1 172 ? -20.231 -4.368 15.220 1.00 72.50 172 PHE A C 1
ATOM 1387 O O . PHE A 1 172 ? -19.247 -4.121 14.524 1.00 72.50 172 PHE A O 1
ATOM 1394 N N . SER A 1 173 ? -21.009 -5.435 15.000 1.00 76.12 173 SER A N 1
ATOM 1395 C CA . SER A 1 173 ? -20.777 -6.364 13.888 1.00 76.12 173 SER A CA 1
ATOM 1396 C C . SER A 1 173 ? -20.885 -5.659 12.529 1.00 76.12 173 SER A C 1
ATOM 1398 O O . SER A 1 173 ? -20.044 -5.875 11.660 1.00 76.12 173 SER A O 1
ATOM 1400 N N . GLY A 1 174 ? -21.840 -4.733 12.379 1.00 82.06 174 GLY A N 1
ATOM 1401 C CA . GLY A 1 174 ? -21.987 -3.902 11.182 1.00 82.06 174 GLY A CA 1
ATOM 1402 C C . GLY A 1 174 ? -20.758 -3.033 10.900 1.00 82.06 174 GLY A C 1
ATOM 1403 O O . GLY A 1 174 ? -20.247 -3.054 9.784 1.00 82.06 174 GLY A O 1
ATOM 1404 N N . TYR A 1 175 ? -20.219 -2.336 11.907 1.00 83.69 175 TYR A N 1
ATOM 1405 C CA . TYR A 1 175 ? -18.988 -1.545 11.747 1.00 83.69 175 TYR A CA 1
ATOM 1406 C C . TYR A 1 175 ? -17.788 -2.400 11.323 1.00 83.69 175 TYR A C 1
ATOM 1408 O O . TYR A 1 175 ? -16.984 -1.970 10.498 1.00 83.69 175 TYR A O 1
ATOM 1416 N N . LEU A 1 176 ? -17.687 -3.627 11.841 1.00 83.50 176 LEU A N 1
ATOM 1417 C CA . LEU A 1 176 ? -16.609 -4.555 11.497 1.00 83.50 176 LEU A CA 1
ATOM 1418 C C . LEU A 1 176 ? -16.726 -5.056 10.047 1.00 83.50 176 LEU A C 1
ATOM 1420 O O . LEU A 1 176 ? -15.720 -5.128 9.338 1.00 83.50 176 LEU A O 1
ATOM 1424 N N . VAL A 1 177 ? -17.952 -5.330 9.587 1.00 85.12 177 VAL A N 1
ATOM 1425 C CA . VAL A 1 177 ? -18.248 -5.677 8.186 1.00 85.12 177 VAL A CA 1
ATOM 1426 C C . VAL A 1 177 ? -17.979 -4.495 7.256 1.00 85.12 177 VAL A C 1
ATOM 1428 O O . VAL A 1 177 ? -17.395 -4.683 6.194 1.00 85.12 177 VAL A O 1
ATOM 1431 N N . VAL A 1 178 ? -18.332 -3.270 7.649 1.00 86.81 178 VAL A N 1
ATOM 1432 C CA . VAL A 1 178 ? -18.051 -2.074 6.840 1.00 86.81 178 VAL A CA 1
ATOM 1433 C C . VAL A 1 178 ? -16.545 -1.821 6.742 1.00 86.81 178 VAL A C 1
ATOM 1435 O O . VAL A 1 178 ? -16.049 -1.585 5.641 1.00 86.81 178 VAL A O 1
ATOM 1438 N N . GLY A 1 179 ? -15.811 -1.922 7.853 1.00 87.00 179 GLY A N 1
ATOM 1439 C CA . GLY A 1 179 ? -14.365 -1.689 7.891 1.00 87.00 179 GLY A CA 1
ATOM 1440 C C . GLY A 1 179 ? -13.566 -2.688 7.050 1.00 87.00 179 GLY A C 1
ATOM 1441 O O . GLY A 1 179 ? -12.714 -2.286 6.259 1.00 87.00 179 GLY A O 1
ATOM 1442 N N . TRP A 1 180 ? -13.850 -3.989 7.183 1.00 88.44 180 TRP A N 1
ATOM 1443 C CA . TRP A 1 180 ? -13.086 -5.045 6.500 1.00 88.44 180 TRP A CA 1
ATOM 1444 C C . TRP A 1 180 ? -13.695 -5.526 5.182 1.00 88.44 180 TRP A C 1
ATOM 1446 O O . TRP A 1 180 ? -12.949 -5.915 4.284 1.00 88.44 180 TRP A O 1
ATOM 1456 N N . GLY A 1 181 ? -15.023 -5.513 5.055 1.00 86.44 181 GLY A N 1
ATOM 1457 C CA . GLY A 1 181 ? -15.757 -6.057 3.909 1.00 86.44 181 GLY A CA 1
ATOM 1458 C C . GLY A 1 181 ? -15.886 -5.084 2.740 1.00 86.44 181 GLY A C 1
ATOM 1459 O O . GLY A 1 181 ? -15.710 -5.487 1.592 1.00 86.44 181 GLY A O 1
ATOM 1460 N N . THR A 1 182 ? -16.102 -3.792 2.998 1.00 83.69 182 THR A N 1
ATOM 1461 C CA . THR A 1 182 ? -16.198 -2.784 1.924 1.00 83.69 182 THR A CA 1
ATOM 1462 C C . THR A 1 182 ? -14.939 -2.707 1.045 1.00 83.69 182 THR A C 1
ATOM 1464 O O . THR A 1 182 ? -15.080 -2.711 -0.178 1.00 83.69 182 THR A O 1
ATOM 1467 N N . PRO A 1 183 ? -13.703 -2.726 1.589 1.00 84.12 183 PRO A N 1
ATOM 1468 C CA . PRO A 1 183 ? -12.498 -2.792 0.761 1.00 84.12 183 PRO A CA 1
ATOM 1469 C C . PRO A 1 183 ? -12.460 -4.023 -0.159 1.00 84.12 183 PRO A C 1
ATOM 1471 O O . PRO A 1 183 ? -12.002 -3.914 -1.294 1.00 84.12 183 PRO A O 1
ATOM 1474 N N . VAL A 1 184 ? -12.972 -5.180 0.287 1.00 84.75 184 VAL A N 1
ATOM 1475 C CA . VAL A 1 184 ? -13.050 -6.398 -0.545 1.00 84.75 184 VAL A CA 1
ATOM 1476 C C . VAL A 1 184 ? -13.979 -6.175 -1.736 1.00 84.75 184 VAL A C 1
ATOM 1478 O O . VAL A 1 184 ? -13.627 -6.540 -2.856 1.00 84.75 184 VAL A O 1
ATOM 1481 N N . LEU A 1 185 ? -15.126 -5.522 -1.520 1.00 84.81 185 LEU A N 1
ATOM 1482 C CA . LEU A 1 185 ? -16.099 -5.237 -2.580 1.00 84.81 185 LEU A CA 1
ATOM 1483 C C . LEU A 1 185 ? -15.538 -4.353 -3.696 1.00 84.81 185 LEU A C 1
ATOM 1485 O O . LEU A 1 185 ? -15.982 -4.483 -4.829 1.00 84.81 185 LEU A O 1
ATOM 1489 N N . PHE A 1 186 ? -14.568 -3.485 -3.407 1.00 83.62 186 PHE A N 1
ATOM 1490 C CA . PHE A 1 186 ? -13.902 -2.674 -4.432 1.00 83.62 186 PHE A CA 1
ATOM 1491 C C . PHE A 1 186 ? -12.716 -3.395 -5.078 1.00 83.62 186 PHE A C 1
ATOM 1493 O O . PHE A 1 186 ? -12.497 -3.283 -6.285 1.00 83.62 186 PHE A O 1
ATOM 1500 N N . VAL A 1 187 ? -11.952 -4.155 -4.292 1.00 84.06 187 VAL A N 1
ATOM 1501 C CA . VAL A 1 187 ? -10.755 -4.853 -4.776 1.00 84.06 187 VAL A CA 1
ATOM 1502 C C . VAL A 1 187 ? -11.116 -6.039 -5.674 1.00 84.06 187 VAL A C 1
ATOM 1504 O O . VAL A 1 187 ? -10.448 -6.249 -6.681 1.00 84.06 187 VAL A O 1
ATOM 1507 N N . VAL A 1 188 ? -12.184 -6.786 -5.378 1.00 84.25 188 VAL A N 1
ATOM 1508 C CA . VAL A 1 188 ? -12.575 -7.970 -6.167 1.00 84.25 188 VAL A CA 1
ATOM 1509 C C . VAL A 1 188 ? -12.946 -7.618 -7.616 1.00 84.25 188 VAL A C 1
ATOM 1511 O O . VAL A 1 188 ? -12.339 -8.199 -8.516 1.00 84.25 188 VAL A O 1
ATOM 1514 N N . PRO A 1 189 ? -13.844 -6.652 -7.901 1.00 88.00 189 PRO A N 1
ATOM 1515 C CA . PRO A 1 189 ? -14.122 -6.230 -9.274 1.00 88.00 189 PRO A CA 1
ATOM 1516 C C . PRO A 1 189 ? -12.876 -5.716 -9.992 1.00 88.00 189 PRO A C 1
ATOM 1518 O O . PRO A 1 189 ? -12.679 -6.010 -11.167 1.00 88.00 189 PRO A O 1
ATOM 1521 N N . TRP A 1 190 ? -12.003 -4.994 -9.283 1.00 85.81 190 TRP A N 1
ATOM 1522 C CA . TRP A 1 190 ? -10.749 -4.510 -9.853 1.00 85.81 190 TRP A CA 1
ATOM 1523 C C . TRP A 1 190 ? -9.821 -5.661 -10.264 1.00 85.81 190 TRP A C 1
ATOM 1525 O O . TRP A 1 190 ? -9.308 -5.650 -11.382 1.00 85.81 190 TRP A O 1
ATOM 1535 N N . ILE A 1 191 ? -9.663 -6.689 -9.419 1.00 83.62 191 ILE A N 1
ATOM 1536 C CA . ILE A 1 191 ? -8.909 -7.907 -9.761 1.00 83.62 191 ILE A CA 1
ATOM 1537 C C . ILE A 1 191 ? -9.524 -8.588 -10.982 1.00 83.62 191 ILE A C 1
ATOM 1539 O O . ILE A 1 191 ? -8.785 -8.981 -11.877 1.00 83.62 191 ILE A O 1
ATOM 1543 N N . VAL A 1 192 ? -10.852 -8.724 -11.036 1.00 83.94 192 VAL A N 1
ATOM 1544 C CA . VAL A 1 192 ? -11.546 -9.379 -12.156 1.00 83.94 192 VAL A CA 1
ATOM 1545 C C . VAL A 1 192 ? -11.286 -8.634 -13.463 1.00 83.94 192 VAL A C 1
ATOM 1547 O O . VAL A 1 192 ? -10.890 -9.254 -14.445 1.00 83.94 192 VAL A O 1
ATOM 1550 N N . VAL A 1 193 ? -11.428 -7.305 -13.473 1.00 86.31 193 VAL A N 1
ATOM 1551 C CA . VAL A 1 193 ? -11.140 -6.483 -14.660 1.00 86.31 193 VAL A CA 1
ATOM 1552 C C . VAL A 1 193 ? -9.676 -6.627 -15.076 1.00 86.31 193 VAL A C 1
ATOM 1554 O O . VAL A 1 193 ? -9.394 -6.854 -16.249 1.00 86.31 193 VAL A O 1
ATOM 1557 N N . ARG A 1 194 ? -8.737 -6.553 -14.128 1.00 81.19 194 ARG A N 1
ATOM 1558 C CA . ARG A 1 194 ? -7.303 -6.725 -14.415 1.00 81.19 194 ARG A CA 1
ATOM 1559 C C . ARG A 1 194 ? -6.990 -8.122 -14.942 1.00 81.19 194 ARG A C 1
ATOM 1561 O O . ARG A 1 194 ? -6.232 -8.258 -15.890 1.00 81.19 194 ARG A O 1
ATOM 1568 N N . TYR A 1 195 ? -7.601 -9.158 -14.380 1.00 80.19 195 TYR A N 1
ATOM 1569 C CA . TYR A 1 195 ? -7.409 -10.527 -14.841 1.00 80.19 195 TYR A CA 1
ATOM 1570 C C . TYR A 1 195 ? -7.929 -10.724 -16.270 1.00 80.19 195 TYR A C 1
ATOM 1572 O O . TYR A 1 195 ? -7.234 -11.331 -17.075 1.00 80.19 195 TYR A O 1
ATOM 1580 N N . LEU A 1 196 ? -9.100 -10.168 -16.598 1.00 81.75 196 LEU A N 1
ATOM 1581 C CA . LEU A 1 196 ? -9.715 -10.297 -17.923 1.00 81.75 196 LEU A CA 1
ATOM 1582 C C . LEU A 1 196 ? -8.997 -9.493 -19.019 1.00 81.75 196 LEU A C 1
ATOM 1584 O O . LEU A 1 196 ? -8.949 -9.944 -20.156 1.00 81.75 196 LEU A O 1
ATOM 1588 N N . TYR A 1 197 ? -8.455 -8.313 -18.712 1.00 76.12 197 TYR A N 1
ATOM 1589 C CA . TYR A 1 197 ? -7.841 -7.445 -19.730 1.00 76.12 197 TYR A CA 1
ATOM 1590 C C . TYR A 1 197 ? -6.314 -7.547 -19.820 1.00 76.12 197 TYR A C 1
ATOM 1592 O O . TYR A 1 197 ? -5.747 -7.128 -20.821 1.00 76.12 197 TYR A O 1
ATOM 1600 N N . GLU A 1 198 ? -5.637 -8.057 -18.788 1.00 67.00 198 GLU A N 1
ATOM 1601 C CA . GLU A 1 198 ? -4.167 -8.032 -18.690 1.00 67.00 198 GLU A CA 1
ATOM 1602 C C . GLU A 1 198 ? -3.531 -9.438 -18.765 1.00 67.00 198 GLU A C 1
ATOM 1604 O O . GLU A 1 198 ? -2.315 -9.543 -18.896 1.00 67.00 198 GLU A O 1
ATOM 1609 N N . ASN A 1 199 ? -4.329 -10.518 -18.677 1.00 59.34 199 ASN A N 1
ATOM 1610 C CA . ASN A 1 199 ? -3.886 -11.915 -18.859 1.00 59.34 199 ASN A CA 1
ATOM 1611 C C . ASN A 1 199 ? -4.551 -12.634 -20.051 1.00 59.34 199 ASN A C 1
ATOM 1613 O O . ASN A 1 199 ? -4.459 -13.861 -20.126 1.00 59.34 199 ASN A O 1
ATOM 1617 N N . THR A 1 200 ? -5.214 -11.900 -20.947 1.00 47.19 200 THR A N 1
ATOM 1618 C CA . THR A 1 200 ? -5.658 -12.408 -22.259 1.00 47.19 200 THR A CA 1
ATOM 1619 C C . THR A 1 200 ? -4.732 -11.855 -23.328 1.00 47.19 200 THR A C 1
ATOM 1621 O O . THR A 1 200 ? -4.339 -12.634 -24.221 1.00 47.19 200 THR A O 1
#

Secondary structure (DSSP, 8-state):
-----B--B-TTSSB-B-TTSSBP-B-GGGSPPHHHHHHHHHHHHHHHHHHHHHHHHHHHHHHHHHHHHHHHHH-GGG--HHHHHHHHHHHHHHHHHHHHHHHHHHHHHHS--S--TT-HHHH--HHHHHHHHHHHHHHHHHHHHHHHHHHHHHHHHHHHHHS----TTHHHHHHHHHHHHHHHHHHHHHHHHHHHHH--

Radius of gyration: 26.77 Å; chains: 1; bounding box: 69×34×80 Å

Organism: Anguilla anguilla (NCBI:txid7936)